Protein AF-A0AA39IW76-F1 (afdb_monomer_lite)

Secondary structure (DSSP, 8-state):
-HHHHHHHHHHHHHHHHHHHHHHHHHT--S-HHHHHHHHHHHHHHHHHHHHHHHHHHH--TT-HHHHHHHHHHHHHHHHHHHHHHHHHHH-TTS-S-TTHHHHHHHHHHHHHHHHHHHHHHHHHHHHHHHHHHHHHHHHHHHHHHHHHHHHHHHHHHHHHHHHHHHHHHHHHHHHHHHHHHHHHHHHHHHHHHHHHHHHHHHHHHT--HHHHHHHHHHTPPTTTTHHHHS-TT-

Sequence (234 aa):
MAEALGIASSIITLIDTSHTIVGYLKDVKDAPKERDKLSKELSTLEIYLGTVKQLTQMADEDDPWLATALRLSGPFAQLDVLLKGLKKKLNPASDSIGKMKQRLLWKFSKESVEDALKKIERIKSLVIVAVQHDHAALSRAMNEALAIVDTKVDSISDNTERIKHDVGRNVVKVDKVTHEISQLQSQMQKDQDDEMLMRVIAW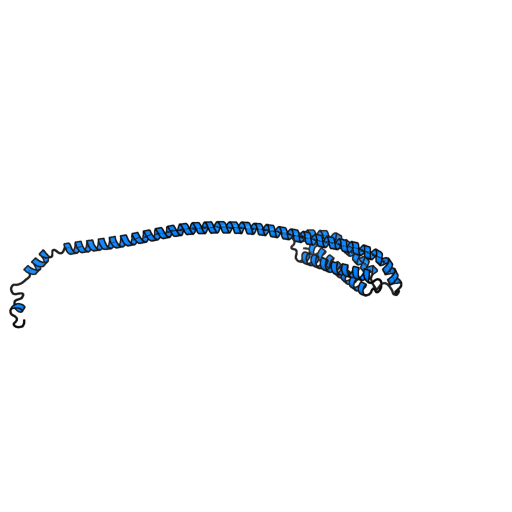LTGLNFKSVQAEKLSQRVGDTGRWFLESEQF

Radius of gyration: 54.75 Å; chains: 1; bounding box: 104×64×142 Å

Organism: NCBI:txid47425

pLDDT: mean 84.95, std 12.87, range [44.0, 97.88]

Structure (mmCIF, N/CA/C/O backbone):
data_AF-A0AA39IW76-F1
#
_entry.id   AF-A0AA39IW76-F1
#
loop_
_atom_site.group_PDB
_atom_site.id
_atom_site.type_symbol
_atom_site.label_atom_id
_atom_site.label_alt_id
_atom_site.label_comp_id
_atom_site.label_asym_id
_atom_site.label_entity_id
_atom_site.label_seq_id
_atom_site.pdbx_PDB_ins_code
_atom_site.Cartn_x
_atom_site.Cartn_y
_atom_site.Cartn_z
_atom_site.occupancy
_atom_site.B_iso_or_equiv
_atom_site.auth_seq_id
_atom_site.auth_comp_id
_atom_site.auth_asym_id
_atom_site.auth_atom_id
_atom_site.pdbx_PDB_model_num
ATOM 1 N N . MET A 1 1 ? 10.886 7.940 14.644 1.00 66.06 1 MET A N 1
ATOM 2 C CA . MET A 1 1 ? 10.642 6.676 15.401 1.00 66.06 1 MET A CA 1
ATOM 3 C C . MET A 1 1 ? 9.884 6.776 16.743 1.00 66.06 1 MET A C 1
ATOM 5 O O . MET A 1 1 ? 9.000 5.957 16.976 1.00 66.06 1 MET A O 1
ATOM 9 N N . ALA A 1 2 ? 10.216 7.686 17.675 1.00 77.62 2 ALA A N 1
ATOM 10 C CA . ALA A 1 2 ? 9.655 7.653 19.045 1.00 77.62 2 ALA A CA 1
ATOM 11 C C . ALA A 1 2 ? 8.119 7.816 19.119 1.00 77.62 2 ALA A C 1
ATOM 13 O O . ALA A 1 2 ? 7.459 7.161 19.927 1.00 77.62 2 ALA A O 1
ATOM 14 N N . GLU A 1 3 ? 7.541 8.646 18.249 1.00 76.88 3 GLU A N 1
ATOM 15 C CA . GLU A 1 3 ? 6.092 8.881 18.196 1.00 76.88 3 GLU A CA 1
ATOM 16 C C . GLU A 1 3 ? 5.317 7.649 17.705 1.00 76.88 3 GLU A C 1
ATOM 18 O O . GLU A 1 3 ? 4.311 7.274 18.308 1.00 76.88 3 GLU A O 1
ATOM 23 N N . ALA A 1 4 ? 5.831 6.954 16.683 1.00 82.62 4 ALA A N 1
ATOM 24 C CA . ALA A 1 4 ? 5.253 5.709 16.176 1.00 82.62 4 ALA A CA 1
ATOM 25 C C . ALA A 1 4 ? 5.206 4.621 17.264 1.00 82.62 4 ALA A C 1
ATOM 27 O O . ALA A 1 4 ? 4.189 3.946 17.437 1.00 82.62 4 ALA A O 1
ATOM 28 N N . LEU A 1 5 ? 6.271 4.506 18.066 1.00 85.19 5 LEU A N 1
ATOM 29 C CA . LEU A 1 5 ? 6.322 3.590 19.211 1.00 85.19 5 LEU A CA 1
ATOM 30 C C . LEU A 1 5 ? 5.309 3.965 20.301 1.00 85.19 5 LEU A C 1
ATOM 32 O O . LEU A 1 5 ? 4.648 3.083 20.854 1.00 85.19 5 LEU A O 1
ATOM 36 N N . GLY A 1 6 ? 5.151 5.260 20.590 1.00 88.94 6 GLY A N 1
ATOM 37 C CA . GLY A 1 6 ? 4.151 5.752 21.539 1.00 88.94 6 GLY A CA 1
ATOM 38 C C . GLY A 1 6 ? 2.722 5.405 21.112 1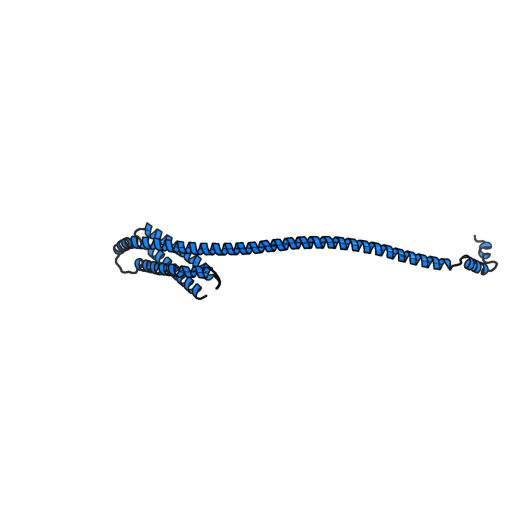.00 88.94 6 GLY A C 1
ATOM 39 O O . GLY A 1 6 ? 1.942 4.883 21.913 1.00 88.94 6 GLY A O 1
ATOM 40 N N . ILE A 1 7 ? 2.398 5.618 19.833 1.00 88.06 7 ILE A N 1
ATOM 41 C CA . ILE A 1 7 ? 1.091 5.276 19.256 1.00 88.06 7 ILE A CA 1
ATOM 42 C C . ILE A 1 7 ? 0.869 3.760 19.297 1.00 88.06 7 ILE A C 1
ATOM 44 O O . ILE A 1 7 ? -0.165 3.308 19.789 1.00 88.06 7 ILE A O 1
ATOM 48 N N . ALA A 1 8 ? 1.847 2.962 18.860 1.00 91.25 8 ALA A N 1
ATOM 49 C CA . ALA A 1 8 ? 1.749 1.504 18.879 1.00 91.25 8 ALA A CA 1
ATOM 50 C C . ALA A 1 8 ? 1.528 0.953 20.300 1.00 91.25 8 ALA A C 1
ATOM 52 O O . ALA A 1 8 ? 0.692 0.071 20.497 1.00 91.25 8 ALA A O 1
ATOM 53 N N . SER A 1 9 ? 2.222 1.503 21.301 1.00 91.94 9 SER A N 1
ATOM 54 C CA . SER A 1 9 ? 2.049 1.144 22.716 1.00 91.94 9 SER A CA 1
ATOM 55 C C . SER A 1 9 ? 0.647 1.483 23.241 1.00 91.94 9 SER A C 1
ATOM 57 O O . SER A 1 9 ? -0.006 0.658 23.890 1.00 91.94 9 SER A O 1
ATOM 59 N N . SER A 1 10 ? 0.139 2.671 22.897 1.00 93.25 10 SER A N 1
ATOM 60 C CA . SER A 1 10 ? -1.234 3.076 23.217 1.00 93.25 10 SER A CA 1
ATOM 61 C C . SER A 1 10 ? -2.255 2.104 22.615 1.00 93.25 10 SER A C 1
ATOM 63 O O . SER A 1 10 ? -3.138 1.610 23.317 1.00 93.25 10 SER A O 1
ATOM 65 N N . ILE A 1 11 ? -2.081 1.731 21.343 1.00 93.94 11 ILE A N 1
ATOM 66 C CA . ILE A 1 11 ? -2.961 0.781 20.653 1.00 93.94 11 ILE A CA 1
ATOM 67 C C . ILE A 1 11 ? -2.942 -0.600 21.321 1.00 93.94 11 ILE A C 1
ATOM 69 O O . ILE A 1 11 ? -4.003 -1.189 21.520 1.00 93.94 11 ILE A O 1
ATOM 73 N N . ILE A 1 12 ? -1.768 -1.107 21.714 1.00 94.81 12 ILE A N 1
ATOM 74 C CA . ILE A 1 12 ? -1.653 -2.381 22.445 1.00 94.81 12 ILE A CA 1
ATOM 75 C C . ILE A 1 12 ? -2.466 -2.325 23.742 1.00 94.81 12 ILE A C 1
ATOM 77 O O . ILE A 1 12 ? -3.277 -3.210 24.003 1.00 94.81 12 ILE A O 1
ATOM 81 N N . THR A 1 13 ? -2.328 -1.240 24.505 1.00 96.31 13 THR A N 1
ATOM 82 C CA . THR A 1 13 ? -3.067 -1.053 25.762 1.00 96.31 13 THR A CA 1
ATOM 83 C C . THR A 1 13 ? -4.586 -1.053 25.544 1.00 96.31 13 THR A C 1
ATOM 85 O O . THR A 1 13 ? -5.337 -1.625 26.342 1.00 96.31 13 THR A O 1
ATOM 88 N N . LEU A 1 14 ? -5.057 -0.435 24.456 1.00 96.06 14 LEU A N 1
ATOM 89 C CA . LEU A 1 14 ? -6.473 -0.413 24.080 1.00 96.06 14 LEU A CA 1
ATOM 90 C C . LEU A 1 14 ? -6.996 -1.801 23.691 1.00 96.06 14 LEU A C 1
ATOM 92 O O . LEU A 1 14 ? -8.104 -2.165 24.100 1.00 96.06 14 LEU A O 1
ATOM 96 N N . ILE A 1 15 ? -6.207 -2.573 22.938 1.00 96.06 15 ILE A N 1
ATOM 97 C CA . ILE A 1 15 ? -6.527 -3.957 22.564 1.00 96.06 15 ILE A CA 1
ATOM 98 C C . ILE A 1 15 ? -6.636 -4.819 23.826 1.00 96.06 15 ILE A C 1
ATOM 100 O O . ILE A 1 15 ? -7.679 -5.427 24.054 1.00 96.06 15 ILE A O 1
ATOM 104 N N . ASP A 1 16 ? -5.632 -4.792 24.703 1.00 95.62 16 ASP A N 1
ATOM 105 C CA . ASP A 1 16 ? -5.614 -5.599 25.931 1.00 95.62 16 ASP A CA 1
ATOM 106 C C . ASP A 1 16 ? -6.773 -5.247 26.873 1.00 95.62 16 ASP A C 1
ATOM 108 O O . ASP A 1 16 ? -7.411 -6.115 27.485 1.00 95.62 16 ASP A O 1
ATOM 112 N N . THR A 1 17 ? -7.081 -3.952 26.988 1.00 94.62 17 THR A N 1
ATOM 113 C CA . THR A 1 17 ? -8.197 -3.481 27.814 1.00 94.62 17 THR A CA 1
ATOM 114 C C . THR A 1 17 ? -9.537 -3.932 27.234 1.00 94.62 17 THR A C 1
ATOM 116 O O . THR A 1 17 ? -10.384 -4.403 27.997 1.00 94.62 17 THR A O 1
ATOM 119 N N . SER A 1 18 ? -9.721 -3.846 25.912 1.00 94.06 18 SER A N 1
ATOM 120 C CA . SER A 1 18 ? -10.924 -4.338 25.221 1.00 94.06 18 SER A CA 1
ATOM 121 C C . SER A 1 18 ? -11.097 -5.842 25.418 1.00 94.06 18 SER A C 1
ATOM 123 O O . SER A 1 18 ? -12.161 -6.278 25.866 1.00 94.06 18 SER A O 1
ATOM 125 N N . HIS A 1 19 ? -10.016 -6.604 25.242 1.00 94.62 19 HIS A N 1
ATOM 126 C CA . HIS A 1 19 ? -10.017 -8.054 25.387 1.00 94.62 19 HIS A CA 1
ATOM 127 C C . HIS A 1 19 ? -10.386 -8.479 26.814 1.00 94.62 19 HIS A C 1
ATOM 129 O O . HIS A 1 19 ? -11.200 -9.381 27.029 1.00 94.62 19 HIS A O 1
ATOM 135 N N . THR A 1 20 ? -9.856 -7.764 27.813 1.00 92.12 20 THR A N 1
ATOM 136 C CA . THR A 1 20 ? -10.209 -7.974 29.225 1.00 92.12 20 THR A CA 1
ATOM 137 C C . THR A 1 20 ? -11.701 -7.732 29.476 1.00 92.12 20 THR A C 1
ATOM 139 O O . THR A 1 20 ? -12.349 -8.521 30.163 1.00 92.12 20 THR A O 1
ATOM 142 N N . ILE A 1 21 ? -12.265 -6.649 28.925 1.00 89.12 21 ILE A N 1
ATOM 143 C CA . ILE A 1 21 ? -13.690 -6.321 29.080 1.00 89.12 21 ILE A CA 1
ATOM 144 C C . ILE A 1 21 ? -14.563 -7.396 28.433 1.00 89.12 21 ILE A C 1
ATOM 146 O O . ILE A 1 21 ? -15.538 -7.827 29.045 1.00 89.12 21 ILE A O 1
ATOM 150 N N . VAL A 1 22 ? -14.206 -7.864 27.233 1.00 89.38 22 VAL A N 1
ATOM 151 C CA . VAL A 1 22 ? -14.884 -8.986 26.566 1.00 89.38 22 VAL A CA 1
ATOM 152 C C . VAL A 1 22 ? -14.868 -10.234 27.454 1.00 89.38 22 VAL A C 1
ATOM 154 O O . VAL A 1 22 ? -15.890 -10.908 27.573 1.00 89.38 22 VAL A O 1
ATOM 157 N N . GLY A 1 23 ? -13.750 -10.508 28.133 1.00 87.25 23 GLY A N 1
ATOM 158 C CA . GLY A 1 23 ? -13.650 -11.552 29.155 1.00 87.25 23 GLY A CA 1
ATOM 159 C C . GLY A 1 23 ? -14.672 -11.379 30.281 1.00 87.25 23 GLY A C 1
ATOM 160 O O . GLY A 1 23 ? -15.472 -12.279 30.511 1.00 87.25 23 GLY A O 1
ATOM 161 N N . TYR A 1 24 ? -14.714 -10.205 30.919 1.00 83.88 24 TYR A N 1
ATOM 162 C CA . TYR A 1 24 ? -15.666 -9.916 32.004 1.00 83.88 24 TYR A CA 1
ATOM 163 C C . TYR A 1 24 ? -17.123 -10.019 31.563 1.00 83.88 24 TYR A C 1
ATOM 165 O O . TYR A 1 24 ? -17.974 -10.470 32.327 1.00 83.88 24 TYR A O 1
ATOM 173 N N . LEU A 1 25 ? -17.425 -9.617 30.326 1.00 81.19 25 LEU A N 1
ATOM 174 C CA . LEU A 1 25 ? -18.775 -9.710 29.790 1.00 81.19 25 LEU A CA 1
ATOM 175 C C . LEU A 1 25 ? -19.256 -11.164 29.743 1.00 81.19 25 LEU A C 1
ATOM 177 O O . LEU A 1 25 ? -20.417 -11.390 30.058 1.00 81.19 25 LEU A O 1
ATOM 181 N N . LYS A 1 26 ? -18.399 -12.156 29.461 1.00 81.38 26 LYS A N 1
ATOM 182 C CA . LYS A 1 26 ? -18.802 -13.580 29.433 1.00 81.38 26 LYS A CA 1
ATOM 183 C C . LYS A 1 26 ? -19.413 -14.063 30.754 1.00 81.38 26 LYS A C 1
ATOM 185 O O . LYS A 1 26 ? -20.321 -14.894 30.728 1.00 81.38 26 LYS A O 1
ATOM 190 N N . ASP A 1 27 ? -18.981 -13.496 31.879 1.00 75.12 27 ASP A N 1
ATOM 191 C CA . ASP A 1 27 ? -19.458 -13.856 33.219 1.00 75.12 27 ASP A CA 1
ATOM 192 C C . ASP A 1 27 ? -20.763 -13.138 33.618 1.00 75.12 27 ASP A C 1
ATOM 194 O O . ASP A 1 27 ? -21.405 -13.486 34.617 1.00 75.12 27 ASP A O 1
ATOM 198 N N . VAL A 1 28 ? -21.204 -12.147 32.832 1.00 72.69 28 VAL A N 1
ATOM 199 C CA . VAL A 1 28 ? -22.460 -11.420 33.054 1.00 72.69 28 VAL A CA 1
ATOM 200 C C . VAL A 1 28 ? -23.637 -12.233 32.508 1.00 72.69 28 VAL A C 1
ATOM 202 O O . VAL A 1 28 ? -23.738 -12.495 31.307 1.00 72.69 28 VAL A O 1
ATOM 205 N N . LYS A 1 29 ? -24.550 -12.626 33.407 1.00 69.19 29 LYS A N 1
ATOM 206 C CA . LYS A 1 29 ? -25.753 -13.425 33.090 1.00 69.19 29 LYS A CA 1
ATOM 207 C C . LYS A 1 29 ? -26.987 -12.584 32.747 1.00 69.19 29 LYS A C 1
ATOM 209 O O . LYS A 1 29 ? -27.908 -13.092 32.113 1.00 69.19 29 LYS A O 1
ATOM 214 N N . ASP A 1 30 ? -27.021 -11.324 33.174 1.00 67.19 30 ASP A N 1
ATOM 215 C CA . ASP A 1 30 ? -28.144 -10.420 32.926 1.00 67.19 30 ASP A CA 1
ATOM 216 C C . ASP A 1 30 ? -28.053 -9.785 31.527 1.00 67.19 30 ASP A C 1
ATOM 218 O O . ASP A 1 30 ? -26.965 -9.469 31.055 1.00 67.19 30 ASP A O 1
ATOM 222 N N . ALA A 1 31 ? -29.213 -9.584 30.883 1.00 68.00 31 ALA A N 1
ATOM 223 C CA . ALA A 1 31 ? -29.380 -8.842 29.622 1.00 68.00 31 ALA A CA 1
ATOM 224 C C . ALA A 1 31 ? -28.385 -9.223 28.499 1.00 68.00 31 ALA A C 1
ATOM 226 O O . ALA A 1 31 ? -27.514 -8.444 28.091 1.00 68.00 31 ALA A O 1
ATOM 227 N N . PRO A 1 32 ? -28.560 -10.434 27.950 1.00 76.00 32 PRO A N 1
ATOM 228 C CA . PRO A 1 32 ? -27.640 -11.008 26.976 1.00 76.00 32 PRO A CA 1
ATOM 229 C C . PRO A 1 32 ? -27.494 -10.156 25.709 1.00 76.00 32 PRO A C 1
ATOM 231 O O . PRO A 1 32 ? -26.403 -10.070 25.168 1.00 76.00 32 PRO A O 1
ATOM 234 N N . LYS A 1 33 ? -28.542 -9.450 25.263 1.00 80.12 33 LYS A N 1
ATOM 235 C CA . LYS A 1 33 ? -28.510 -8.682 24.006 1.00 80.12 33 LYS A CA 1
ATOM 236 C C . LYS A 1 33 ? -27.504 -7.530 24.031 1.00 80.12 33 LYS A C 1
ATOM 238 O O . LYS A 1 33 ? -26.696 -7.404 23.114 1.00 80.12 33 LYS A O 1
ATOM 243 N N . GLU A 1 34 ? -27.553 -6.673 25.048 1.00 80.00 34 GLU A N 1
ATOM 244 C CA . GLU A 1 34 ? -26.661 -5.515 25.148 1.00 80.00 34 GLU A CA 1
ATOM 245 C C . GLU A 1 34 ? -25.218 -5.947 25.440 1.00 80.00 34 GLU A C 1
ATOM 247 O O . GLU A 1 34 ? -24.281 -5.370 24.888 1.00 80.00 34 GLU A O 1
ATOM 252 N N . ARG A 1 35 ? -25.043 -7.014 26.232 1.00 80.62 35 ARG A N 1
ATOM 253 C CA . ARG A 1 35 ? -23.747 -7.663 26.462 1.00 80.62 35 ARG A CA 1
ATOM 254 C C . ARG A 1 35 ? -23.141 -8.183 25.163 1.00 80.62 35 ARG A C 1
ATOM 256 O O . ARG A 1 35 ? -21.992 -7.872 24.861 1.00 80.62 35 ARG A O 1
ATOM 263 N N . ASP A 1 36 ? -23.908 -8.954 24.399 1.00 84.75 36 ASP A N 1
ATOM 264 C CA . ASP A 1 36 ? -23.450 -9.555 23.148 1.00 84.75 36 ASP A CA 1
ATOM 265 C C . ASP A 1 36 ? -23.137 -8.468 22.114 1.00 84.75 36 ASP A C 1
ATOM 267 O O . ASP A 1 36 ? -22.121 -8.550 21.423 1.00 84.75 36 ASP A O 1
ATOM 271 N N . LYS A 1 37 ? -23.945 -7.396 22.064 1.00 88.88 37 LYS A N 1
ATOM 272 C CA . LYS A 1 37 ? -23.662 -6.226 21.224 1.00 88.88 37 LYS A CA 1
ATOM 273 C C . LYS A 1 37 ? -22.339 -5.568 21.622 1.00 88.88 37 LYS A C 1
ATOM 275 O O . LYS A 1 37 ? -21.483 -5.392 20.763 1.00 88.88 37 LYS A O 1
ATOM 280 N N . LEU A 1 38 ? -22.143 -5.236 22.900 1.00 88.62 38 LEU A N 1
ATOM 281 C CA . LEU A 1 38 ? -20.900 -4.611 23.364 1.00 88.62 38 LEU A CA 1
ATOM 282 C C . LEU A 1 38 ? -19.683 -5.506 23.119 1.00 88.62 38 LEU A C 1
ATOM 284 O O . LEU A 1 38 ? -18.664 -5.021 22.636 1.00 88.62 38 LEU A O 1
ATOM 288 N N . SER A 1 39 ? -19.803 -6.808 23.384 1.00 89.94 39 SER A N 1
ATOM 289 C CA . SER A 1 39 ? -18.742 -7.773 23.100 1.00 89.94 39 SER A CA 1
ATOM 290 C C . SER A 1 39 ? -18.380 -7.779 21.616 1.00 89.94 39 SER A C 1
ATOM 292 O O . SER A 1 39 ? -17.202 -7.719 21.280 1.00 89.94 39 SER A O 1
ATOM 294 N N . LYS A 1 40 ? -19.376 -7.811 20.723 1.00 92.12 40 LYS A N 1
ATOM 295 C CA . LYS A 1 40 ? -19.152 -7.777 19.274 1.00 92.12 40 LYS A CA 1
ATOM 296 C C . LYS A 1 40 ? -18.461 -6.486 18.837 1.00 92.12 40 LYS A C 1
ATOM 298 O O . LYS A 1 40 ? -17.525 -6.533 18.038 1.00 92.12 40 LYS A O 1
ATOM 303 N N . GLU A 1 41 ? -18.911 -5.343 19.347 1.00 93.06 41 GLU A N 1
ATOM 304 C CA . GLU A 1 41 ? -18.340 -4.038 19.009 1.00 93.06 41 GLU A CA 1
ATOM 305 C C . GLU A 1 41 ? -16.890 -3.896 19.494 1.00 93.06 41 GLU A C 1
ATOM 307 O O . GLU A 1 41 ? -16.057 -3.393 18.741 1.00 93.06 41 GLU A O 1
ATOM 312 N N . LEU A 1 42 ? -16.566 -4.404 20.690 1.00 92.94 42 LEU A N 1
ATOM 313 C CA . LEU A 1 42 ? -15.203 -4.429 21.234 1.00 92.94 42 LEU A CA 1
ATOM 314 C C . LEU A 1 42 ? -14.281 -5.378 20.460 1.00 92.94 42 LEU A C 1
ATOM 316 O O . LEU A 1 42 ? -13.190 -4.974 20.076 1.00 92.94 42 LEU A O 1
ATOM 320 N N . SER A 1 43 ? -14.731 -6.593 20.136 1.00 92.88 43 SER A N 1
ATOM 321 C CA . SER A 1 43 ? -13.937 -7.509 19.302 1.00 92.88 43 SER A CA 1
ATOM 322 C C . SER A 1 43 ? -13.699 -6.945 17.900 1.00 92.88 43 SER A C 1
ATOM 324 O O . SER A 1 43 ? -12.624 -7.095 17.331 1.00 92.88 43 SER A O 1
ATOM 326 N N . THR A 1 44 ? -14.685 -6.242 17.342 1.00 93.00 44 THR A N 1
ATOM 327 C CA . THR A 1 44 ? -14.523 -5.552 16.057 1.00 93.00 44 THR A CA 1
ATOM 328 C C . THR A 1 44 ? -13.522 -4.398 16.168 1.00 93.00 44 THR A C 1
ATOM 330 O O . THR A 1 44 ? -12.705 -4.196 15.275 1.00 93.00 44 THR A O 1
ATOM 333 N N . LEU A 1 45 ? -13.573 -3.633 17.261 1.00 93.94 45 LEU A N 1
ATOM 334 C CA . LEU A 1 45 ? -12.616 -2.568 17.544 1.00 93.94 45 LEU A CA 1
ATOM 335 C C . LEU A 1 45 ? -11.181 -3.111 17.647 1.00 93.94 45 LEU A C 1
ATOM 337 O O . LEU A 1 45 ? -10.286 -2.507 17.065 1.00 93.94 45 LEU A O 1
ATOM 341 N N . GLU A 1 46 ? -10.968 -4.251 18.312 1.00 93.50 46 GLU A N 1
ATOM 342 C CA . GLU A 1 46 ? -9.657 -4.919 18.396 1.00 93.50 46 GLU A CA 1
ATOM 343 C C . GLU A 1 46 ? -9.067 -5.216 17.010 1.00 93.50 46 GLU A C 1
ATOM 345 O O . GLU A 1 46 ? -7.880 -4.979 16.796 1.00 93.50 46 GLU A O 1
ATOM 350 N N . ILE A 1 47 ? -9.890 -5.655 16.049 1.00 92.62 47 ILE A N 1
ATOM 351 C CA . ILE A 1 47 ? -9.453 -5.908 14.665 1.00 92.62 47 ILE A CA 1
ATOM 352 C C . ILE A 1 47 ? -8.937 -4.618 14.019 1.00 92.62 47 ILE A C 1
ATOM 354 O O . ILE A 1 47 ? -7.817 -4.588 13.514 1.00 92.62 47 ILE A O 1
ATOM 358 N N . TYR A 1 48 ? -9.722 -3.537 14.070 1.00 92.88 48 TYR A N 1
ATOM 359 C CA . TYR A 1 48 ? -9.332 -2.261 13.462 1.00 92.88 48 TYR A CA 1
ATOM 360 C C . TYR A 1 48 ? -8.104 -1.644 14.134 1.00 92.88 48 TYR A C 1
ATOM 362 O O . TYR A 1 48 ? -7.220 -1.128 13.454 1.00 92.88 48 TYR A O 1
ATOM 370 N N . LEU A 1 49 ? -8.018 -1.726 15.462 1.00 94.12 49 LEU A N 1
ATOM 371 C CA . LEU A 1 49 ? -6.832 -1.315 16.208 1.00 94.12 49 LEU A CA 1
ATOM 372 C C . LEU A 1 49 ? -5.608 -2.151 15.809 1.00 94.12 49 LEU A C 1
ATOM 374 O O . LEU A 1 49 ? -4.524 -1.599 15.631 1.00 94.12 49 LEU A O 1
ATOM 378 N N . GLY A 1 50 ? -5.782 -3.457 15.594 1.00 93.31 50 GLY A N 1
ATOM 379 C CA . GLY A 1 50 ? -4.746 -4.342 15.066 1.00 93.31 50 GLY A CA 1
ATOM 380 C C . GLY A 1 50 ? -4.228 -3.892 13.698 1.00 93.31 50 GLY A C 1
ATOM 381 O O . GLY A 1 50 ? -3.015 -3.830 13.505 1.00 93.31 50 GLY A O 1
ATOM 382 N N . THR A 1 51 ? -5.122 -3.499 12.787 1.00 91.81 51 THR A N 1
ATOM 383 C CA . THR A 1 51 ? -4.744 -2.938 11.480 1.00 91.81 51 THR A CA 1
ATOM 384 C C . THR A 1 51 ? -3.935 -1.651 11.628 1.00 91.81 51 THR A C 1
ATOM 386 O O . THR A 1 51 ? -2.861 -1.542 11.044 1.00 91.81 51 THR A O 1
ATOM 389 N N . VAL A 1 52 ? -4.396 -0.698 12.449 1.00 93.25 52 VAL A N 1
ATOM 390 C CA . VAL A 1 52 ? -3.661 0.560 12.682 1.00 93.25 52 VAL A CA 1
ATOM 391 C C . VAL A 1 52 ? -2.277 0.275 13.261 1.00 93.25 52 VAL A C 1
ATOM 393 O O . VAL A 1 52 ? -1.297 0.840 12.790 1.00 93.25 52 VAL A O 1
ATOM 396 N N . LYS A 1 53 ? -2.171 -0.638 14.235 1.00 93.62 53 LYS A N 1
ATOM 397 C CA . LYS A 1 53 ? -0.884 -1.041 14.817 1.00 93.62 53 LYS A CA 1
ATOM 398 C C . LYS A 1 53 ? 0.073 -1.569 13.751 1.00 93.62 53 LYS A C 1
ATOM 400 O O . LYS A 1 53 ? 1.225 -1.153 13.738 1.00 93.62 53 LYS A O 1
ATOM 405 N N . GLN A 1 54 ? -0.385 -2.480 12.892 1.00 91.38 54 GLN A N 1
ATOM 406 C CA . GLN A 1 54 ? 0.446 -3.055 11.832 1.00 91.38 54 GLN A CA 1
ATOM 407 C C . GLN A 1 54 ? 0.950 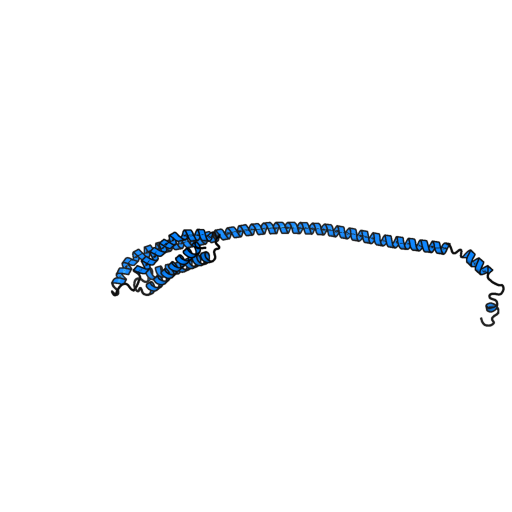-1.974 10.876 1.00 91.38 54 GLN A C 1
ATOM 409 O O . GLN A 1 54 ? 2.151 -1.900 10.644 1.00 91.38 54 GLN A O 1
ATOM 414 N N . LEU A 1 55 ? 0.060 -1.093 10.408 1.00 90.19 55 LEU A N 1
ATOM 415 C CA . LEU A 1 55 ? 0.434 0.027 9.543 1.00 90.19 55 LEU A CA 1
ATOM 416 C C . LEU A 1 55 ? 1.461 0.944 10.225 1.00 90.19 55 LEU A C 1
ATOM 418 O O . LEU A 1 55 ? 2.483 1.271 9.640 1.00 90.19 55 LEU A O 1
ATOM 422 N N . THR A 1 56 ? 1.251 1.303 11.497 1.00 91.50 56 THR A N 1
ATOM 423 C CA . THR A 1 56 ? 2.191 2.157 12.247 1.00 91.50 56 THR A CA 1
ATOM 424 C C . THR A 1 56 ? 3.547 1.489 12.488 1.00 91.50 56 THR A C 1
ATOM 426 O O . THR A 1 56 ? 4.545 2.187 12.612 1.00 91.50 56 THR A O 1
ATOM 429 N N . GLN A 1 57 ? 3.605 0.158 12.574 1.00 89.50 57 GLN A N 1
ATOM 430 C CA . GLN A 1 57 ? 4.860 -0.583 12.743 1.00 89.50 57 GLN A CA 1
ATOM 431 C C . GLN A 1 57 ? 5.637 -0.766 11.437 1.00 89.50 57 GLN A C 1
ATOM 433 O O . GLN A 1 57 ? 6.853 -0.927 11.490 1.00 89.50 57 GLN A O 1
ATOM 438 N N . MET A 1 58 ? 4.939 -0.799 10.301 1.00 87.44 58 MET A N 1
ATOM 439 C CA . MET A 1 58 ? 5.541 -0.939 8.972 1.00 87.44 58 MET A CA 1
ATOM 440 C C . MET A 1 58 ? 5.966 0.403 8.368 1.00 87.44 58 MET A C 1
ATOM 442 O O . MET A 1 58 ? 6.751 0.405 7.430 1.00 87.44 58 MET A O 1
ATOM 446 N N . ALA A 1 59 ? 5.439 1.511 8.888 1.00 88.81 59 ALA A N 1
ATOM 447 C CA . ALA A 1 59 ? 5.710 2.851 8.393 1.00 88.81 59 ALA A CA 1
ATOM 448 C C . ALA A 1 59 ? 7.152 3.305 8.665 1.00 88.81 59 ALA A C 1
ATOM 450 O O . ALA A 1 59 ? 7.645 3.224 9.796 1.00 88.81 59 ALA A O 1
ATOM 451 N N . ASP A 1 60 ? 7.786 3.843 7.625 1.00 87.38 60 ASP A N 1
ATOM 452 C CA . ASP A 1 60 ? 9.076 4.528 7.706 1.00 87.38 60 ASP A CA 1
ATOM 453 C C . ASP A 1 60 ? 8.930 5.922 8.346 1.00 87.38 60 ASP A C 1
ATOM 455 O O . ASP A 1 60 ? 7.825 6.440 8.503 1.00 87.38 60 ASP A O 1
ATOM 459 N N . GLU A 1 61 ? 10.045 6.562 8.723 1.00 84.00 61 GLU A N 1
ATOM 460 C CA . GLU A 1 61 ? 10.008 7.868 9.410 1.00 84.00 61 GLU A CA 1
ATOM 461 C C . GLU A 1 61 ? 9.323 8.976 8.599 1.00 84.00 61 GLU A C 1
ATOM 463 O O . GLU A 1 61 ? 8.682 9.846 9.188 1.00 84.00 61 GLU A O 1
ATOM 468 N N . ASP A 1 62 ? 9.419 8.907 7.271 1.00 85.69 62 ASP A N 1
ATOM 469 C CA . ASP A 1 62 ? 8.842 9.881 6.341 1.00 85.69 62 ASP A CA 1
ATOM 470 C C . ASP A 1 62 ? 7.456 9.464 5.815 1.00 85.69 62 ASP A C 1
ATOM 472 O O . ASP A 1 62 ? 6.890 10.134 4.947 1.00 85.69 62 ASP A O 1
ATOM 476 N N . ASP A 1 63 ? 6.892 8.360 6.315 1.00 87.25 63 ASP A N 1
ATOM 477 C CA . ASP A 1 63 ? 5.607 7.848 5.849 1.00 87.25 63 ASP A CA 1
ATOM 478 C C . ASP A 1 63 ? 4.455 8.805 6.241 1.00 87.25 63 ASP A C 1
ATOM 480 O O . ASP A 1 63 ? 4.230 9.065 7.435 1.00 87.25 63 ASP A O 1
ATOM 484 N N . PRO A 1 64 ? 3.665 9.312 5.270 1.00 87.38 64 PRO A N 1
ATOM 485 C CA . PRO A 1 64 ? 2.489 10.143 5.534 1.00 87.38 64 PRO A CA 1
ATOM 486 C C . PRO A 1 64 ? 1.468 9.510 6.492 1.00 87.38 64 PRO A C 1
ATOM 488 O O . PRO A 1 64 ? 0.724 10.232 7.175 1.00 87.38 64 PRO A O 1
ATOM 491 N N . TRP A 1 65 ? 1.438 8.177 6.587 1.00 91.31 65 TRP A N 1
ATOM 492 C CA . TRP A 1 65 ? 0.615 7.448 7.543 1.00 91.31 65 TRP A CA 1
ATOM 493 C C . TRP A 1 65 ? 0.893 7.878 8.985 1.00 91.31 65 TRP A C 1
ATOM 495 O O . TRP A 1 65 ? -0.049 8.011 9.770 1.00 91.31 65 TRP A O 1
ATOM 505 N N . LEU A 1 66 ? 2.147 8.167 9.355 1.00 90.38 66 LEU A N 1
ATOM 506 C CA . LEU A 1 66 ? 2.501 8.547 10.727 1.00 90.38 66 LEU A CA 1
ATOM 507 C C . LEU A 1 66 ? 1.802 9.837 11.167 1.00 90.38 66 LEU A C 1
ATOM 509 O O . LEU A 1 66 ? 1.296 9.913 12.290 1.00 90.38 66 LEU A O 1
ATOM 513 N N . ALA A 1 67 ? 1.673 10.818 10.270 1.00 89.50 67 ALA A N 1
ATOM 514 C CA . ALA A 1 67 ? 0.925 12.044 10.543 1.00 89.50 67 ALA A CA 1
ATOM 515 C C . ALA A 1 67 ? -0.574 11.761 10.753 1.00 89.50 67 ALA A C 1
ATOM 517 O O . ALA A 1 67 ? -1.219 12.344 11.631 1.00 89.50 67 ALA A O 1
ATOM 518 N N . THR A 1 68 ? -1.137 10.834 9.977 1.00 90.19 68 THR A N 1
ATOM 519 C CA . THR A 1 68 ? -2.530 10.390 10.123 1.00 90.19 68 THR A CA 1
ATOM 520 C C . THR A 1 68 ? -2.738 9.635 11.438 1.00 90.19 68 THR A C 1
ATOM 522 O O . THR A 1 68 ? -3.678 9.933 12.182 1.00 90.19 68 THR A O 1
ATOM 525 N N . ALA A 1 69 ? -1.832 8.720 11.781 1.00 91.12 69 ALA A N 1
ATOM 526 C CA . ALA A 1 69 ? -1.840 7.972 13.032 1.00 91.12 69 ALA A CA 1
ATOM 527 C C . ALA A 1 69 ? -1.713 8.902 14.250 1.00 91.12 69 ALA A C 1
ATOM 529 O O . ALA A 1 69 ? -2.430 8.731 15.238 1.00 91.12 69 ALA A O 1
ATOM 530 N N . LEU A 1 70 ? -0.890 9.953 14.164 1.00 90.62 70 LEU A N 1
ATOM 531 C CA . LEU A 1 70 ? -0.756 10.945 15.229 1.00 90.62 70 LEU A CA 1
ATOM 532 C C . LEU A 1 70 ? -2.082 11.668 15.504 1.00 90.62 70 LEU A C 1
ATOM 534 O O . LEU A 1 70 ? -2.447 11.856 16.667 1.00 90.62 70 LEU A O 1
ATOM 538 N N . ARG A 1 71 ? -2.866 11.987 14.463 1.00 90.44 71 ARG A N 1
ATOM 539 C CA . ARG A 1 71 ? -4.207 12.591 14.608 1.00 90.44 71 ARG A CA 1
ATOM 540 C C . ARG A 1 71 ? -5.204 11.667 15.314 1.00 90.44 71 ARG A C 1
ATOM 542 O O . ARG A 1 71 ? -6.154 12.162 15.923 1.00 90.44 71 ARG A O 1
ATOM 549 N N . LEU A 1 72 ? -4.984 10.350 15.283 1.00 91.56 72 LEU A N 1
ATOM 550 C CA . LEU A 1 72 ? -5.786 9.370 16.022 1.00 91.56 72 LEU A CA 1
ATOM 551 C C . LEU A 1 72 ? -5.430 9.297 17.514 1.00 91.56 72 LEU A C 1
ATOM 553 O O . LEU A 1 72 ? -6.231 8.777 18.289 1.00 91.56 72 LEU A O 1
ATOM 557 N N . SER A 1 73 ? -4.316 9.888 17.957 1.00 91.06 73 SER A N 1
ATOM 558 C CA . SER A 1 73 ? -3.903 9.880 19.371 1.00 91.06 73 SER A CA 1
ATOM 559 C C . SER A 1 73 ? -4.953 10.490 20.305 1.00 91.06 73 SER A C 1
ATOM 561 O O . SER A 1 73 ? -5.223 9.949 21.375 1.00 91.06 73 SER A O 1
ATOM 563 N N . GLY A 1 74 ? -5.601 11.586 19.893 1.00 91.31 74 GLY A N 1
ATOM 564 C CA . GLY A 1 74 ? -6.684 12.214 20.660 1.00 91.31 74 GLY A CA 1
ATOM 565 C C . GLY A 1 74 ? -7.914 11.304 20.814 1.00 91.31 74 GLY A C 1
ATOM 566 O O . GLY A 1 74 ? -8.361 11.064 21.939 1.00 91.31 74 GLY A O 1
ATOM 567 N N . PRO A 1 75 ? -8.469 10.765 19.711 1.00 92.88 75 PRO A N 1
ATOM 568 C CA . PRO A 1 75 ? -9.492 9.721 19.759 1.00 92.88 75 PRO A CA 1
ATOM 569 C C . PRO A 1 75 ? -9.097 8.494 20.595 1.00 92.88 75 PRO A C 1
ATOM 571 O O . PRO A 1 75 ? -9.911 8.007 21.376 1.00 92.88 75 PRO A O 1
ATOM 574 N N . PHE A 1 76 ? -7.854 8.019 20.496 1.00 94.06 76 PHE A N 1
ATOM 575 C CA . PHE A 1 76 ? -7.357 6.886 21.282 1.00 94.06 76 PHE A CA 1
ATOM 576 C C . PHE A 1 76 ? -7.282 7.187 22.777 1.00 94.06 76 PHE A C 1
ATOM 578 O O . PHE A 1 76 ? -7.693 6.351 23.577 1.00 94.06 76 PHE A O 1
ATOM 585 N N . ALA A 1 77 ? -6.876 8.394 23.172 1.00 92.75 77 ALA A N 1
ATOM 586 C CA . ALA A 1 77 ? -6.925 8.811 24.571 1.00 92.75 77 ALA A CA 1
ATOM 587 C C . ALA A 1 77 ? -8.368 8.831 25.116 1.00 92.75 77 ALA A C 1
ATOM 589 O O . ALA A 1 77 ? -8.623 8.390 26.237 1.00 92.75 77 ALA A O 1
ATOM 590 N N . GLN A 1 78 ? -9.341 9.283 24.315 1.00 92.62 78 GLN A N 1
ATOM 591 C CA . GLN A 1 78 ? -10.759 9.236 24.701 1.00 92.62 78 GLN A CA 1
ATOM 592 C C . GLN A 1 78 ? -11.275 7.799 24.834 1.00 92.62 78 GLN A C 1
ATOM 594 O O . GLN A 1 78 ? -12.046 7.500 25.751 1.00 92.62 78 GLN A O 1
ATOM 599 N N . LEU A 1 79 ? -10.844 6.912 23.933 1.00 93.94 79 LEU A N 1
ATOM 600 C CA . LEU A 1 79 ? -11.165 5.491 23.995 1.00 93.94 79 LEU A CA 1
ATOM 601 C C . LEU A 1 79 ? -10.577 4.843 25.252 1.00 93.94 79 LEU A C 1
ATOM 603 O O . LEU A 1 79 ? -11.286 4.107 25.928 1.00 93.94 79 LEU A O 1
ATOM 607 N N . ASP A 1 80 ? -9.330 5.155 25.606 1.00 94.19 80 ASP A N 1
ATOM 608 C CA . ASP A 1 80 ? -8.661 4.622 26.797 1.00 94.19 80 ASP A CA 1
ATOM 609 C C . ASP A 1 80 ? -9.429 4.970 28.079 1.00 94.19 80 ASP A C 1
ATOM 611 O O . ASP A 1 80 ? -9.748 4.089 28.881 1.00 94.19 80 ASP A O 1
ATOM 615 N N . VAL A 1 81 ? -9.822 6.239 28.234 1.00 93.56 81 VAL A N 1
ATOM 616 C CA . VAL A 1 81 ? -10.636 6.694 29.374 1.00 93.56 81 VAL A CA 1
ATOM 617 C C . VAL A 1 81 ? -11.971 5.945 29.433 1.00 93.56 81 VAL A C 1
ATOM 619 O O . VAL A 1 81 ? -12.388 5.490 30.504 1.00 93.56 81 VAL A O 1
ATOM 622 N N . LEU A 1 82 ? -12.636 5.783 28.287 1.00 92.12 82 LEU A N 1
ATOM 623 C CA . LEU A 1 82 ? -13.901 5.057 28.184 1.00 92.12 82 LEU A CA 1
ATOM 624 C C . LEU A 1 82 ? -13.739 3.584 28.570 1.00 92.12 82 LEU A C 1
ATOM 626 O O . LEU A 1 82 ? -14.501 3.086 29.403 1.00 92.12 82 LEU A O 1
ATOM 630 N N . LEU A 1 83 ? -12.749 2.893 28.001 1.00 92.19 83 LEU A N 1
ATOM 631 C CA . LEU A 1 83 ? -12.504 1.474 28.246 1.00 92.19 83 LEU A CA 1
ATOM 632 C C . LEU A 1 83 ? -12.085 1.228 29.697 1.00 92.19 83 LEU A C 1
ATOM 634 O O . LEU A 1 83 ? -12.608 0.315 30.330 1.00 92.19 83 LEU A O 1
ATOM 638 N N . LYS A 1 84 ? -11.231 2.070 30.288 1.00 92.00 84 LYS A N 1
ATOM 639 C CA . LYS A 1 84 ? -10.893 1.989 31.721 1.00 92.00 84 LYS A CA 1
ATOM 640 C C . LYS A 1 84 ? -12.121 2.189 32.608 1.00 92.00 84 LYS A C 1
ATOM 642 O O . LYS A 1 84 ? -12.299 1.458 33.586 1.00 92.00 84 LYS A O 1
ATOM 647 N N . GLY A 1 85 ? -12.997 3.129 32.247 1.00 88.00 85 GLY A N 1
ATOM 648 C CA . GLY A 1 85 ? -14.281 3.337 32.914 1.00 88.00 85 GLY A CA 1
ATOM 649 C C . GLY A 1 85 ? -15.176 2.096 32.858 1.00 88.00 85 GLY A C 1
ATOM 650 O O . GLY A 1 85 ? -15.689 1.664 33.892 1.00 88.00 85 GLY A O 1
ATOM 651 N N . LEU A 1 86 ? -15.317 1.483 31.678 1.00 86.12 86 LEU A N 1
ATOM 652 C CA . LEU A 1 86 ? -16.059 0.232 31.497 1.00 86.12 86 LEU A CA 1
ATOM 653 C C . LEU A 1 86 ? -15.432 -0.926 32.279 1.00 86.12 86 LEU A C 1
ATOM 655 O O . LEU A 1 86 ? -16.136 -1.607 33.020 1.00 86.12 86 LEU A O 1
ATOM 659 N N . LYS A 1 87 ? -14.112 -1.113 32.183 1.00 87.19 87 LYS A N 1
ATOM 660 C CA . LYS A 1 87 ? -13.366 -2.154 32.901 1.00 87.19 87 LYS A CA 1
ATOM 661 C C . LYS A 1 87 ? -13.576 -2.052 34.408 1.00 87.19 87 LYS A C 1
ATOM 663 O O . LYS A 1 87 ? -13.820 -3.068 35.047 1.00 87.19 87 LYS A O 1
ATOM 668 N N . LYS A 1 88 ? -13.543 -0.840 34.980 1.00 84.50 88 LYS A N 1
ATOM 669 C CA . LYS A 1 88 ? -13.815 -0.614 36.410 1.00 84.50 88 LYS A CA 1
ATOM 670 C C . LYS A 1 88 ? -15.254 -0.976 36.787 1.00 84.50 88 LYS A C 1
ATOM 672 O O . LYS A 1 88 ? -15.458 -1.599 37.823 1.00 84.50 88 LYS A O 1
ATOM 677 N N . LYS A 1 89 ? -16.236 -0.602 35.959 1.00 78.88 89 LYS A N 1
ATOM 678 C CA . LYS A 1 89 ? -17.661 -0.900 36.194 1.00 78.88 89 LYS A CA 1
ATOM 679 C C . LYS A 1 89 ? -17.994 -2.391 36.060 1.00 78.88 89 LYS A C 1
ATOM 681 O O . LYS A 1 89 ? -18.901 -2.860 36.737 1.00 78.88 89 LYS A O 1
ATOM 686 N N . LEU A 1 90 ? -17.278 -3.112 35.198 1.00 77.06 90 LEU A N 1
ATOM 687 C CA . LEU A 1 90 ? -17.501 -4.533 34.905 1.00 77.06 90 LEU A CA 1
ATOM 688 C C . LEU A 1 90 ? -16.602 -5.477 35.718 1.00 77.06 90 LEU A C 1
ATOM 690 O O . LEU A 1 90 ? -16.757 -6.688 35.611 1.00 77.06 90 LEU A O 1
ATOM 694 N N . ASN A 1 91 ? -15.669 -4.950 36.520 1.00 76.50 91 ASN A N 1
ATOM 695 C CA . ASN A 1 91 ? -14.717 -5.765 37.268 1.00 76.50 91 ASN A CA 1
ATOM 696 C C . ASN A 1 91 ? -15.432 -6.667 38.303 1.00 76.50 91 ASN A C 1
ATOM 698 O O . ASN A 1 91 ? -16.054 -6.139 39.238 1.00 76.50 91 ASN A O 1
ATOM 702 N N . PRO A 1 92 ? -15.295 -8.005 38.203 1.00 63.44 92 PRO A N 1
ATOM 703 C CA . PRO A 1 92 ? -15.929 -8.945 39.128 1.00 63.44 92 PRO A CA 1
ATOM 704 C C . PRO A 1 92 ? -15.375 -8.877 40.563 1.00 63.44 92 PRO A C 1
ATOM 706 O O . PRO A 1 92 ? -16.050 -9.315 41.489 1.00 63.44 92 PRO A O 1
ATOM 709 N N . ALA A 1 93 ? -14.191 -8.289 40.778 1.00 57.81 93 ALA A N 1
ATOM 710 C CA . ALA A 1 93 ? -13.535 -8.206 42.089 1.00 57.81 93 ALA A CA 1
ATOM 711 C C . ALA A 1 93 ? -14.127 -7.152 43.057 1.00 57.81 93 ALA A C 1
ATOM 713 O O . ALA A 1 93 ? -13.603 -6.960 44.150 1.00 57.81 93 ALA A O 1
ATOM 714 N N . SER A 1 94 ? -15.203 -6.447 42.684 1.00 55.38 94 SER A N 1
ATOM 715 C CA . SER A 1 94 ? -15.830 -5.412 43.523 1.00 55.38 94 SER A CA 1
ATOM 716 C C . SER A 1 94 ? -16.879 -5.979 44.500 1.00 55.38 94 SER A C 1
ATOM 718 O O . SER A 1 94 ? -18.081 -5.756 44.353 1.00 55.38 94 SER A O 1
ATOM 720 N N . ASP A 1 95 ? -16.399 -6.689 45.524 1.00 49.75 95 ASP A N 1
ATOM 721 C CA . ASP A 1 95 ? -17.116 -7.144 46.729 1.00 49.75 95 ASP A CA 1
ATOM 722 C C . ASP A 1 95 ? -18.453 -7.888 46.528 1.00 49.75 95 ASP A C 1
ATOM 724 O O . ASP A 1 95 ? -19.512 -7.290 46.318 1.00 49.75 95 ASP A O 1
ATOM 728 N N . SER A 1 96 ? -18.389 -9.216 46.694 1.00 50.97 96 SER A N 1
ATOM 729 C CA . SER A 1 96 ? -19.200 -10.057 47.605 1.00 50.97 96 SER A CA 1
ATOM 730 C C . SER A 1 96 ? -20.696 -9.733 47.847 1.00 50.97 96 SER A C 1
ATOM 732 O O . SER A 1 96 ? -21.220 -10.025 48.922 1.00 50.97 96 SER A O 1
ATOM 734 N N . ILE A 1 97 ? -21.446 -9.167 46.898 1.00 48.06 97 ILE A N 1
ATOM 735 C CA . ILE A 1 97 ? -22.905 -8.993 47.045 1.00 48.06 97 ILE A CA 1
ATOM 736 C C . ILE A 1 97 ? -23.598 -9.492 45.777 1.00 48.06 97 ILE A C 1
ATOM 738 O O . ILE A 1 97 ? -23.798 -8.775 44.793 1.00 48.06 97 ILE A O 1
ATOM 742 N N . GLY A 1 98 ? -23.915 -10.787 45.810 1.00 58.09 98 GLY A N 1
ATOM 743 C CA . GLY A 1 98 ? -24.446 -11.564 44.700 1.00 58.09 98 GLY A CA 1
ATOM 744 C C . GLY A 1 98 ? -25.772 -11.042 44.143 1.00 58.09 98 GLY A C 1
ATOM 745 O O . GLY A 1 98 ? -26.672 -10.643 44.879 1.00 58.09 98 GLY A O 1
ATOM 746 N N . LYS A 1 99 ? -25.889 -11.112 42.811 1.00 53.91 99 LYS A N 1
ATOM 747 C CA . LYS A 1 99 ? -27.105 -11.011 41.974 1.00 53.91 99 LYS A CA 1
ATOM 748 C C . LYS A 1 99 ? -27.875 -9.676 42.000 1.00 53.91 99 LYS A C 1
ATOM 750 O O . LYS A 1 99 ? -28.182 -9.147 40.938 1.00 53.91 99 LYS A O 1
ATOM 755 N N . MET A 1 100 ? -28.146 -9.078 43.161 1.00 44.00 100 MET A N 1
ATOM 756 C CA . MET A 1 100 ? -28.876 -7.803 43.279 1.00 44.00 100 MET A CA 1
ATOM 757 C C . MET A 1 100 ? -28.043 -6.618 42.767 1.00 44.00 100 MET A C 1
ATOM 759 O O . MET A 1 100 ? -28.546 -5.753 42.049 1.00 44.00 100 MET A O 1
ATOM 763 N N . LYS A 1 101 ? -26.738 -6.621 43.075 1.00 56.94 101 LYS A N 1
ATOM 764 C CA . LYS A 1 101 ? -25.779 -5.624 42.587 1.00 56.94 101 LYS A CA 1
ATOM 765 C C . LYS A 1 101 ? -25.546 -5.782 41.084 1.00 56.94 101 LYS A C 1
ATOM 767 O O . LYS A 1 101 ? -25.499 -4.772 40.408 1.00 56.94 101 LYS A O 1
ATOM 772 N N . GLN A 1 102 ? -25.503 -7.009 40.546 1.00 58.94 102 GLN A N 1
ATOM 773 C CA . GLN A 1 102 ? -25.411 -7.269 39.095 1.00 58.94 102 GLN A CA 1
ATOM 774 C C . GLN A 1 102 ? -26.612 -6.707 38.328 1.00 58.94 102 GLN A C 1
ATOM 776 O O . GLN A 1 102 ? -26.425 -6.022 37.328 1.00 58.94 102 GLN A O 1
ATOM 781 N N . ARG A 1 103 ? -27.831 -6.882 38.846 1.00 55.28 103 ARG A N 1
ATOM 782 C CA . ARG A 1 103 ? -29.050 -6.350 38.222 1.00 55.28 103 ARG A CA 1
ATOM 783 C C . ARG A 1 103 ? -29.118 -4.816 38.241 1.00 55.28 103 ARG A C 1
ATOM 785 O O . ARG A 1 103 ? -29.548 -4.205 37.263 1.00 55.28 103 ARG A O 1
ATOM 792 N N . LEU A 1 104 ? -28.692 -4.189 39.344 1.00 54.62 104 LEU A N 1
ATOM 793 C CA . LEU A 1 104 ? -28.628 -2.725 39.495 1.00 54.62 104 LEU A CA 1
ATOM 794 C C . LEU A 1 104 ? -27.467 -2.111 38.705 1.00 54.62 104 LEU A C 1
ATOM 796 O O . LEU A 1 104 ? -27.674 -1.129 37.994 1.00 54.62 104 LEU A O 1
ATOM 800 N N . LEU A 1 105 ? -26.284 -2.733 38.762 1.00 56.06 105 LEU A N 1
ATOM 801 C CA . LEU A 1 105 ? -25.141 -2.423 37.905 1.00 56.06 105 LEU A CA 1
ATOM 802 C C . LEU A 1 105 ? -25.561 -2.515 36.452 1.00 56.06 105 LEU A C 1
ATOM 804 O O . LEU A 1 105 ? -25.211 -1.622 35.706 1.00 56.06 105 LEU A O 1
ATOM 808 N N . TRP A 1 106 ? -26.361 -3.507 36.056 1.00 64.06 106 TRP A N 1
ATOM 809 C CA . TRP A 1 106 ? -26.803 -3.627 34.676 1.00 64.06 106 TRP A CA 1
ATOM 810 C C . TRP A 1 106 ? -27.822 -2.561 34.256 1.00 64.06 106 TRP A C 1
ATOM 812 O O . TRP A 1 106 ? -27.714 -2.006 33.166 1.00 64.06 106 TRP A O 1
ATOM 822 N N . LYS A 1 107 ? -28.782 -2.205 35.120 1.00 59.69 107 LYS A N 1
ATOM 823 C CA . LYS A 1 107 ? -29.708 -1.088 34.857 1.00 59.69 107 LYS A CA 1
ATOM 824 C C . LYS A 1 107 ? -28.969 0.245 34.680 1.00 59.69 107 LYS A C 1
ATOM 826 O O . LYS A 1 107 ? -29.308 0.998 33.776 1.00 59.69 107 LYS A O 1
ATOM 831 N N . PHE A 1 108 ? -27.951 0.500 35.503 1.00 52.03 108 PHE A N 1
ATOM 832 C CA . PHE A 1 108 ? -27.089 1.688 35.422 1.00 52.03 108 PHE A CA 1
ATOM 833 C C . PHE A 1 108 ? -26.048 1.582 34.287 1.00 52.03 108 PHE A C 1
ATOM 835 O O . PHE A 1 108 ? -25.611 2.577 33.712 1.00 52.03 108 PHE A O 1
ATOM 842 N N . SER A 1 109 ? -25.665 0.351 33.943 1.00 60.53 109 SER A N 1
ATOM 843 C CA . SER A 1 109 ? -24.802 0.001 32.818 1.00 60.53 109 SER A CA 1
ATOM 844 C C . SER A 1 109 ? -25.531 0.229 31.509 1.00 60.53 109 SER A C 1
ATOM 846 O O . SER A 1 109 ? -24.890 0.665 30.582 1.00 60.53 109 SER A O 1
ATOM 848 N N . LYS A 1 110 ? -26.850 0.028 31.405 1.00 69.25 110 LYS A N 1
ATOM 849 C CA . LYS A 1 110 ? -27.554 0.131 30.118 1.00 69.25 110 LYS A CA 1
ATOM 850 C C . LYS A 1 110 ? -27.389 1.499 29.444 1.00 69.25 110 LYS A C 1
ATOM 852 O O . LYS A 1 110 ? -26.965 1.540 28.296 1.00 69.25 110 LYS A O 1
ATOM 857 N N . GLU A 1 111 ? -27.641 2.593 30.161 1.00 69.31 111 GLU A N 1
ATOM 858 C CA . GLU A 1 111 ? -27.413 3.955 29.647 1.00 69.31 111 GLU A CA 1
ATOM 859 C C . GLU A 1 111 ? -25.919 4.198 29.377 1.00 69.31 111 GLU A C 1
ATOM 861 O O . GLU A 1 111 ? -25.522 4.608 28.289 1.00 69.31 111 GLU A O 1
ATOM 866 N N . SER A 1 112 ? -25.059 3.809 30.325 1.00 71.31 112 SER A N 1
ATOM 867 C CA . SER A 1 112 ? -23.605 3.936 30.180 1.00 71.31 112 SER A CA 1
ATOM 868 C C . SER A 1 112 ? -23.009 3.087 29.045 1.00 71.31 112 SER A C 1
ATOM 870 O O . SER A 1 112 ? -21.953 3.444 28.529 1.00 71.31 112 SER A O 1
ATOM 872 N N . VAL A 1 113 ? -23.614 1.950 28.706 1.00 77.75 113 VAL A N 1
ATOM 873 C CA . VAL A 1 113 ? -23.212 1.003 27.658 1.00 77.75 113 VAL A CA 1
ATOM 874 C C . VAL A 1 113 ? -23.693 1.523 26.327 1.00 77.75 113 VAL A C 1
ATOM 876 O O . VAL A 1 113 ? -22.945 1.442 25.365 1.00 77.75 113 VAL A O 1
ATOM 879 N N . GLU A 1 114 ? -24.888 2.100 26.259 1.00 83.50 114 GLU A N 1
ATOM 880 C CA . GLU A 1 114 ? -25.361 2.739 25.040 1.00 83.50 114 GLU A CA 1
ATOM 881 C C . GLU A 1 114 ? -24.499 3.954 24.672 1.00 83.50 114 GLU A C 1
ATOM 883 O O . GLU A 1 114 ? -24.067 4.082 23.526 1.00 83.50 114 GLU A O 1
ATOM 888 N N . ASP A 1 115 ? -24.152 4.791 25.649 1.00 84.94 115 ASP A N 1
ATOM 889 C CA . ASP A 1 115 ? -23.215 5.898 25.448 1.00 84.94 115 ASP A CA 1
ATOM 890 C C . ASP A 1 115 ? -21.810 5.413 25.086 1.00 84.94 115 ASP A C 1
ATOM 892 O O . ASP A 1 115 ? -21.139 6.002 24.231 1.00 84.94 115 ASP A O 1
ATOM 896 N N . ALA A 1 116 ? -21.354 4.327 25.714 1.00 85.19 116 ALA A N 1
ATOM 897 C CA . ALA A 1 116 ? -20.075 3.725 25.376 1.00 85.19 116 ALA A CA 1
ATOM 898 C C . ALA A 1 116 ? -20.070 3.160 23.952 1.00 85.19 116 ALA A C 1
ATOM 900 O O . ALA A 1 116 ? -19.119 3.398 23.214 1.00 85.19 116 ALA A O 1
ATOM 901 N N . LEU A 1 117 ? -21.142 2.477 23.548 1.00 88.31 117 LEU A N 1
ATOM 902 C CA . LEU A 1 117 ? -21.340 1.959 22.198 1.00 88.31 117 LEU A CA 1
ATOM 903 C C . LEU A 1 117 ? -21.297 3.092 21.172 1.00 88.31 117 LEU A C 1
ATOM 905 O O . LEU A 1 117 ? -20.505 3.015 20.241 1.00 88.31 117 LEU A O 1
ATOM 909 N N . LYS A 1 118 ? -22.043 4.186 21.385 1.00 91.12 118 LYS A N 1
ATOM 910 C CA . LYS A 1 118 ? -22.026 5.363 20.493 1.00 91.12 118 LYS A CA 1
ATOM 911 C C . LYS A 1 118 ? -20.616 5.934 20.323 1.00 91.12 118 LYS A C 1
ATOM 913 O O . LYS A 1 118 ? -20.206 6.292 19.219 1.00 91.12 118 LYS A O 1
ATOM 918 N N . LYS A 1 119 ? -19.847 6.018 21.413 1.00 90.31 119 LYS A N 1
ATOM 919 C CA . LYS A 1 119 ? -18.462 6.512 21.382 1.00 90.31 119 LYS A CA 1
ATOM 920 C C . LYS A 1 119 ? -17.506 5.531 20.693 1.00 90.31 119 LYS A C 1
ATOM 922 O O . LYS A 1 119 ? -16.686 5.975 19.894 1.00 90.31 119 LYS A O 1
ATOM 927 N N . ILE A 1 120 ? -17.628 4.228 20.952 1.00 90.50 120 ILE A N 1
ATOM 928 C CA . ILE A 1 120 ? -16.843 3.178 20.281 1.00 90.50 120 ILE A CA 1
ATOM 929 C C . ILE A 1 120 ? -17.127 3.182 18.776 1.00 90.50 120 ILE A C 1
ATOM 931 O O . ILE A 1 120 ? -16.190 3.207 17.982 1.00 90.50 120 ILE A O 1
ATOM 935 N N . GLU A 1 121 ? -18.400 3.224 18.379 1.00 93.00 121 GLU A N 1
ATOM 936 C CA . GLU A 1 121 ? -18.825 3.300 16.977 1.00 93.00 121 GLU A CA 1
ATOM 937 C C . GLU A 1 121 ? -18.248 4.553 16.298 1.00 93.00 121 GLU A C 1
ATOM 939 O O . GLU A 1 121 ? -17.667 4.455 15.219 1.00 93.00 121 GLU A O 1
ATOM 944 N N . ARG A 1 122 ? -18.298 5.720 16.957 1.00 93.19 122 ARG A N 1
ATOM 945 C CA . ARG A 1 122 ? -17.685 6.955 16.438 1.00 93.19 122 ARG A CA 1
ATOM 946 C C . ARG A 1 122 ? -16.177 6.817 16.223 1.00 93.19 122 ARG A C 1
ATOM 948 O O . ARG A 1 122 ? -15.676 7.234 15.181 1.00 93.19 122 ARG A O 1
ATOM 955 N N . ILE A 1 123 ? -15.448 6.270 17.194 1.00 90.19 123 ILE A N 1
ATOM 956 C CA . ILE A 1 123 ? -13.986 6.127 17.109 1.00 90.19 123 ILE A CA 1
ATOM 957 C C . ILE A 1 123 ? -13.606 5.113 16.033 1.00 90.19 123 ILE A C 1
ATOM 959 O O . ILE A 1 123 ? -12.696 5.369 15.250 1.00 90.19 123 ILE A O 1
ATOM 963 N N . LYS A 1 124 ? -14.350 4.014 15.922 1.00 92.38 124 LYS A N 1
ATOM 964 C CA . LYS A 1 124 ? -14.180 3.045 14.841 1.00 92.38 124 LYS A CA 1
ATOM 965 C C . LYS A 1 124 ? -14.359 3.692 13.468 1.00 92.38 124 LYS A C 1
ATOM 967 O O . LYS A 1 124 ? -13.515 3.500 12.602 1.00 92.38 124 LYS A O 1
ATOM 972 N N . SER A 1 125 ? -15.405 4.498 13.284 1.00 93.81 125 SER A N 1
ATOM 973 C CA . SER A 1 125 ? -15.621 5.229 12.030 1.00 93.81 125 SER A CA 1
ATOM 974 C C . SER A 1 125 ? -14.456 6.165 11.705 1.00 93.81 125 SER A C 1
ATOM 976 O O . SER A 1 125 ? -14.024 6.213 10.560 1.00 93.81 125 SER A O 1
ATOM 978 N N . LEU A 1 126 ? -13.896 6.859 12.703 1.00 91.75 126 LEU A N 1
ATOM 979 C CA . LEU A 1 126 ? -12.703 7.691 12.506 1.00 91.75 126 LEU A CA 1
ATOM 980 C C . LEU A 1 126 ? -11.484 6.865 12.079 1.00 91.75 126 LEU A C 1
ATOM 982 O O . LEU A 1 126 ? -10.774 7.275 11.166 1.00 91.75 126 LEU A O 1
ATOM 986 N N . VAL A 1 127 ? -11.262 5.703 12.701 1.00 91.44 127 VAL A N 1
ATOM 987 C CA . VAL A 1 127 ? -10.177 4.784 12.327 1.00 91.44 127 VAL A CA 1
ATOM 988 C C . VAL A 1 127 ? -10.348 4.290 10.891 1.00 91.44 127 VAL A C 1
ATOM 990 O O . VAL A 1 127 ? -9.402 4.351 10.113 1.00 91.44 127 VAL A O 1
ATOM 993 N N . ILE A 1 128 ? -11.553 3.855 10.515 1.00 91.75 128 ILE A N 1
ATOM 994 C CA . ILE A 1 128 ? -11.847 3.381 9.156 1.00 91.75 128 ILE A CA 1
ATOM 995 C C . ILE A 1 128 ? -11.591 4.490 8.133 1.00 91.75 128 ILE A C 1
ATOM 997 O O . ILE A 1 128 ? -10.913 4.248 7.140 1.00 91.75 128 ILE A O 1
ATOM 1001 N N . VAL A 1 129 ? -12.083 5.707 8.384 1.00 93.50 129 VAL A N 1
ATOM 1002 C CA . VAL A 1 129 ? -11.877 6.852 7.482 1.00 93.50 129 VAL A CA 1
ATOM 1003 C C . VAL A 1 129 ? -10.395 7.202 7.359 1.00 93.50 129 VAL A C 1
ATOM 1005 O O . VAL A 1 129 ? -9.932 7.468 6.255 1.00 93.50 129 VAL A O 1
ATOM 1008 N N . ALA A 1 130 ? -9.641 7.179 8.460 1.00 90.19 130 ALA A N 1
ATOM 1009 C CA . ALA A 1 130 ? -8.206 7.449 8.444 1.00 90.19 130 ALA A CA 1
ATOM 1010 C C . ALA A 1 130 ? -7.439 6.425 7.591 1.00 90.19 130 ALA A C 1
ATOM 1012 O O . ALA A 1 130 ? -6.668 6.816 6.719 1.00 90.19 130 ALA A O 1
ATOM 1013 N N . VAL A 1 131 ? -7.708 5.130 7.787 1.00 90.69 131 VAL A N 1
ATOM 1014 C CA . VAL A 1 131 ? -7.096 4.046 6.998 1.00 90.69 131 VAL A CA 1
ATOM 1015 C C . VAL A 1 131 ? -7.501 4.135 5.522 1.00 90.69 131 VAL A C 1
ATOM 1017 O O . VAL A 1 131 ? -6.670 3.961 4.638 1.00 90.69 131 VAL A O 1
ATOM 1020 N N . GLN A 1 132 ? -8.767 4.438 5.225 1.00 90.88 132 GLN A N 1
ATOM 1021 C CA . GLN A 1 132 ? -9.238 4.597 3.844 1.00 90.88 132 GLN A CA 1
ATOM 1022 C C . GLN A 1 132 ? -8.620 5.810 3.147 1.00 90.88 132 GLN A C 1
ATOM 1024 O O . GLN A 1 132 ? -8.282 5.727 1.968 1.00 90.88 132 GLN A O 1
ATOM 1029 N N . HIS A 1 133 ? -8.484 6.932 3.854 1.00 88.38 133 HIS A N 1
ATOM 1030 C CA . HIS A 1 133 ? -7.834 8.128 3.330 1.00 88.38 133 HIS A CA 1
ATOM 1031 C C . HIS A 1 133 ? -6.378 7.842 2.957 1.00 88.38 133 HIS A C 1
ATOM 1033 O O . HIS A 1 133 ? -5.945 8.205 1.866 1.00 88.38 133 HIS A O 1
ATOM 1039 N N . ASP A 1 134 ? -5.651 7.163 3.842 1.00 87.69 134 ASP A N 1
ATOM 1040 C CA . ASP A 1 134 ? -4.276 6.739 3.600 1.00 87.69 134 ASP A CA 1
ATOM 1041 C C . ASP A 1 134 ? -4.170 5.811 2.382 1.00 87.69 134 ASP A C 1
ATOM 1043 O O . ASP A 1 134 ? -3.434 6.092 1.437 1.00 87.69 134 ASP A O 1
ATOM 1047 N N . HIS A 1 135 ? -5.026 4.788 2.317 1.00 87.38 135 HIS A N 1
ATOM 1048 C CA . HIS A 1 135 ? -5.075 3.879 1.176 1.00 87.38 135 HIS A CA 1
ATOM 1049 C C . HIS A 1 135 ? -5.377 4.602 -0.148 1.00 87.38 135 HIS A C 1
ATOM 1051 O O . HIS A 1 135 ? -4.781 4.297 -1.182 1.00 87.38 135 HIS A O 1
ATOM 1057 N N . ALA A 1 136 ? -6.277 5.590 -0.132 1.00 89.00 136 ALA A N 1
ATOM 1058 C CA . ALA A 1 136 ? -6.583 6.403 -1.305 1.00 89.00 136 ALA A CA 1
ATOM 1059 C C . ALA A 1 136 ? -5.398 7.288 -1.723 1.00 89.00 136 ALA A C 1
ATOM 1061 O O . ALA A 1 136 ? -5.157 7.451 -2.920 1.00 89.00 136 ALA A O 1
ATOM 1062 N N . ALA A 1 137 ? -4.654 7.847 -0.765 1.00 88.19 137 ALA A N 1
ATOM 1063 C CA . ALA A 1 137 ? -3.444 8.616 -1.038 1.00 88.19 137 ALA A CA 1
ATOM 1064 C C . ALA A 1 137 ? -2.352 7.732 -1.661 1.00 88.19 137 ALA A C 1
ATOM 1066 O O . ALA A 1 137 ? -1.817 8.082 -2.713 1.00 88.19 137 ALA A O 1
ATOM 1067 N N . LEU A 1 138 ? -2.106 6.550 -1.088 1.00 88.69 138 LEU A N 1
ATOM 1068 C CA . LEU A 1 138 ? -1.161 5.571 -1.627 1.00 88.69 138 LEU A CA 1
ATOM 1069 C C . LEU A 1 138 ? -1.548 5.124 -3.044 1.00 88.69 138 LEU A C 1
ATOM 1071 O O . LEU A 1 138 ? -0.709 5.081 -3.941 1.00 88.69 138 LEU A O 1
ATOM 1075 N N . SER A 1 139 ? -2.830 4.831 -3.276 1.00 91.38 139 SER A N 1
ATOM 1076 C CA . SER A 1 139 ? -3.325 4.430 -4.598 1.00 91.38 139 SER A CA 1
ATOM 1077 C C . SER A 1 139 ? -3.138 5.535 -5.647 1.00 91.38 139 SER A C 1
ATOM 1079 O O . SER A 1 139 ? -2.766 5.237 -6.782 1.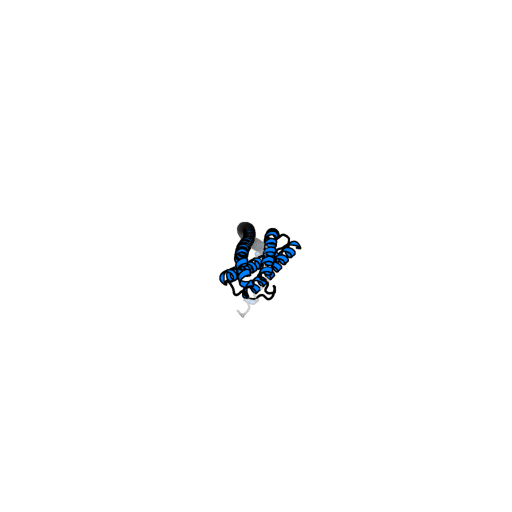00 91.38 139 SER A O 1
ATOM 1081 N N . ARG A 1 140 ? -3.323 6.811 -5.280 1.00 92.00 140 ARG A N 1
ATOM 1082 C CA . ARG A 1 140 ? -3.030 7.945 -6.174 1.00 92.00 140 ARG A CA 1
ATOM 1083 C C . ARG A 1 140 ? -1.546 8.040 -6.506 1.00 92.00 140 ARG A C 1
ATOM 1085 O O . ARG A 1 140 ? -1.217 8.099 -7.685 1.00 92.00 140 ARG A O 1
ATOM 1092 N N . ALA A 1 141 ? -0.673 7.970 -5.501 1.00 90.25 141 ALA A N 1
ATOM 1093 C CA . ALA A 1 141 ? 0.774 7.999 -5.709 1.00 90.25 141 ALA A CA 1
ATOM 1094 C C . ALA A 1 141 ? 1.246 6.848 -6.619 1.00 90.25 141 ALA A C 1
ATOM 1096 O O . ALA A 1 141 ? 2.059 7.052 -7.518 1.00 90.25 141 ALA A O 1
ATOM 1097 N N . MET A 1 142 ? 0.682 5.647 -6.446 1.00 91.81 142 MET A N 1
ATOM 1098 C CA . MET A 1 142 ? 0.959 4.504 -7.319 1.00 91.81 142 MET A CA 1
ATOM 1099 C C . MET A 1 142 ? 0.508 4.760 -8.763 1.00 91.81 142 MET A C 1
ATOM 1101 O O . MET A 1 142 ? 1.258 4.475 -9.693 1.00 91.81 142 MET A O 1
ATOM 1105 N N . ASN A 1 143 ? -0.688 5.318 -8.967 1.00 95.06 143 ASN A N 1
ATOM 1106 C CA . ASN A 1 143 ? -1.188 5.638 -10.306 1.00 95.06 143 ASN A CA 1
ATOM 1107 C C . ASN A 1 143 ? -0.343 6.720 -10.999 1.00 95.06 143 ASN A C 1
ATOM 1109 O O . ASN A 1 143 ? -0.080 6.613 -12.194 1.00 95.06 143 ASN A O 1
ATOM 1113 N N . GLU A 1 144 ? 0.122 7.730 -10.262 1.00 95.38 144 GLU A N 1
ATOM 1114 C CA . GLU A 1 144 ? 1.043 8.751 -10.779 1.00 95.38 144 GLU A CA 1
ATOM 1115 C C . GLU A 1 144 ? 2.390 8.138 -11.184 1.00 95.38 144 GLU A C 1
ATOM 1117 O O . GLU A 1 144 ? 2.891 8.398 -12.280 1.00 95.38 144 GLU A O 1
ATOM 1122 N N . ALA A 1 145 ? 2.954 7.266 -10.344 1.00 95.19 145 ALA A N 1
ATOM 1123 C CA . ALA A 1 145 ? 4.182 6.546 -10.663 1.00 95.19 145 ALA A CA 1
ATOM 1124 C C . ALA A 1 145 ? 4.019 5.647 -11.901 1.00 95.19 145 ALA A C 1
ATOM 1126 O O . ALA A 1 145 ? 4.901 5.621 -12.760 1.00 95.19 145 ALA A O 1
ATOM 1127 N N . LEU A 1 146 ? 2.883 4.952 -12.028 1.00 96.50 146 LEU A N 1
ATOM 1128 C CA . LEU A 1 146 ? 2.565 4.136 -13.202 1.00 96.50 146 LEU A CA 1
ATOM 1129 C C . LEU A 1 146 ? 2.453 4.982 -14.473 1.00 96.50 146 LEU A C 1
ATOM 1131 O O . LEU A 1 146 ? 3.008 4.585 -15.492 1.00 96.50 146 LEU A O 1
ATOM 1135 N N . ALA A 1 147 ? 1.835 6.163 -14.415 1.00 96.75 147 ALA A N 1
ATOM 1136 C CA . ALA A 1 147 ? 1.773 7.074 -15.560 1.00 96.75 147 ALA A CA 1
ATOM 1137 C C . ALA A 1 147 ? 3.174 7.533 -16.014 1.00 96.75 147 ALA A C 1
ATOM 1139 O O . ALA A 1 147 ? 3.460 7.623 -17.207 1.00 96.75 147 ALA A O 1
ATOM 1140 N N . ILE A 1 148 ? 4.094 7.775 -15.074 1.00 96.56 148 ILE A N 1
ATOM 1141 C CA . ILE A 1 148 ? 5.492 8.097 -15.405 1.00 96.56 148 ILE A CA 1
ATOM 1142 C C . ILE A 1 148 ? 6.187 6.905 -16.075 1.00 96.56 148 ILE A C 1
ATOM 1144 O O . ILE A 1 148 ? 6.965 7.091 -17.010 1.00 96.56 148 ILE A O 1
ATOM 1148 N N . VAL A 1 149 ? 5.944 5.682 -15.603 1.00 97.56 149 VAL A N 1
ATOM 1149 C CA . VAL A 1 149 ? 6.501 4.478 -16.234 1.00 97.56 149 VAL A CA 1
ATOM 1150 C C . VAL A 1 149 ? 5.958 4.315 -17.653 1.00 97.56 149 VAL A C 1
ATOM 1152 O O . VAL A 1 149 ? 6.752 4.100 -18.563 1.00 97.56 149 VAL A O 1
ATOM 1155 N N . ASP A 1 150 ? 4.655 4.495 -17.848 1.00 96.81 150 ASP A N 1
ATOM 1156 C CA . ASP A 1 150 ? 3.977 4.400 -19.144 1.00 96.81 150 ASP A CA 1
ATOM 1157 C C . ASP A 1 150 ? 4.593 5.362 -20.175 1.00 96.81 150 ASP A C 1
ATOM 1159 O O . ASP A 1 150 ? 5.115 4.936 -21.202 1.00 96.81 150 ASP A O 1
ATOM 1163 N N . THR A 1 151 ? 4.721 6.647 -19.822 1.00 97.19 151 THR A N 1
ATOM 1164 C CA . THR A 1 151 ? 5.360 7.653 -20.698 1.00 97.19 151 THR A CA 1
ATOM 1165 C C . THR A 1 151 ? 6.818 7.329 -21.051 1.00 97.19 151 THR A C 1
ATOM 1167 O O . THR A 1 151 ? 7.284 7.614 -22.161 1.00 97.19 151 THR A O 1
ATOM 1170 N N . LYS A 1 152 ? 7.573 6.726 -20.123 1.00 96.69 152 LYS A N 1
ATOM 1171 C CA . LYS A 1 152 ? 8.948 6.279 -20.388 1.00 96.69 152 LYS A CA 1
ATOM 1172 C C . LYS A 1 152 ? 8.978 5.067 -21.312 1.00 96.69 152 LYS A C 1
ATOM 1174 O O . LYS A 1 152 ? 9.867 4.996 -22.158 1.00 96.69 152 LYS A O 1
ATOM 1179 N N . VAL A 1 153 ? 8.042 4.134 -21.159 1.00 97.88 153 VAL A N 1
ATOM 1180 C CA . VAL A 1 153 ? 7.904 2.966 -22.039 1.00 97.88 153 VAL A CA 1
ATOM 1181 C C . VAL A 1 153 ? 7.563 3.411 -23.460 1.00 97.88 153 VAL A C 1
ATOM 1183 O O . VAL A 1 153 ? 8.231 2.962 -24.390 1.00 97.88 153 VAL A O 1
ATOM 1186 N N . ASP A 1 154 ? 6.648 4.367 -23.628 1.00 97.12 154 ASP A N 1
ATOM 1187 C CA . ASP A 1 154 ? 6.340 4.966 -24.934 1.00 97.12 154 ASP A CA 1
ATOM 1188 C C . ASP A 1 154 ? 7.577 5.618 -25.562 1.00 97.12 154 ASP A C 1
ATOM 1190 O O . ASP A 1 154 ? 7.934 5.332 -26.704 1.00 97.12 154 ASP A O 1
ATOM 1194 N N . SER A 1 155 ? 8.315 6.413 -24.780 1.00 97.25 155 SER A N 1
ATOM 1195 C CA . SER A 1 155 ? 9.556 7.049 -25.246 1.00 97.25 155 SER A CA 1
ATOM 1196 C C . SER A 1 155 ? 10.615 6.025 -25.684 1.00 97.25 155 SER A C 1
ATOM 1198 O O . SER A 1 155 ? 11.357 6.249 -26.644 1.00 97.25 155 SER A O 1
ATOM 1200 N N . ILE A 1 156 ? 10.716 4.890 -24.984 1.00 97.62 156 ILE A N 1
ATOM 1201 C CA . ILE A 1 156 ? 11.617 3.789 -25.352 1.00 97.62 156 ILE A CA 1
ATOM 1202 C C . ILE A 1 156 ? 11.137 3.102 -26.634 1.00 97.62 156 ILE A C 1
ATOM 1204 O O . ILE A 1 156 ? 11.966 2.784 -27.490 1.00 97.62 156 ILE A O 1
ATOM 1208 N N . SER A 1 157 ? 9.830 2.890 -26.782 1.00 97.44 157 SER A N 1
ATOM 1209 C CA . SER A 1 157 ? 9.223 2.306 -27.979 1.00 97.44 157 SER A CA 1
ATOM 1210 C C . SER A 1 157 ? 9.525 3.155 -29.219 1.00 97.44 157 SER A C 1
ATOM 1212 O O . SER A 1 157 ? 10.091 2.655 -30.195 1.00 97.44 157 SER A O 1
ATOM 1214 N N . ASP A 1 158 ? 9.299 4.467 -29.129 1.00 97.31 158 ASP A N 1
ATOM 1215 C CA . ASP A 1 158 ? 9.599 5.424 -30.196 1.00 97.31 158 ASP A CA 1
ATOM 1216 C C . ASP A 1 158 ? 11.084 5.417 -30.572 1.00 97.31 158 ASP A C 1
ATOM 1218 O O . ASP A 1 158 ? 11.450 5.348 -31.750 1.00 97.31 158 ASP A O 1
ATOM 1222 N N . ASN A 1 159 ? 11.969 5.445 -29.573 1.00 97.25 159 ASN A N 1
ATOM 1223 C CA . ASN A 1 159 ? 13.409 5.361 -29.809 1.00 97.25 159 ASN A CA 1
ATOM 1224 C C . ASN A 1 159 ? 13.806 4.035 -30.474 1.00 97.25 159 ASN A C 1
ATOM 1226 O O . ASN A 1 159 ? 14.671 4.024 -31.351 1.00 97.25 159 ASN A O 1
ATOM 1230 N N . THR A 1 160 ? 13.166 2.930 -30.095 1.00 97.62 160 THR A N 1
ATOM 1231 C CA . THR A 1 160 ? 13.417 1.607 -30.675 1.00 97.62 160 THR A CA 1
ATOM 1232 C C . THR A 1 160 ? 13.017 1.562 -32.149 1.00 97.62 160 THR A C 1
ATOM 1234 O O . THR A 1 160 ? 13.800 1.086 -32.974 1.00 97.62 160 THR A O 1
ATOM 1237 N N . GLU A 1 161 ? 11.861 2.119 -32.520 1.00 97.00 161 GLU A N 1
ATOM 1238 C CA . GLU A 1 161 ? 11.446 2.202 -33.928 1.00 97.00 161 GLU A CA 1
ATOM 1239 C C . GLU A 1 161 ? 12.374 3.111 -34.752 1.00 97.00 161 GLU A C 1
ATOM 1241 O O . GLU A 1 161 ? 12.736 2.768 -35.882 1.00 97.00 161 GLU A O 1
ATOM 1246 N N . ARG A 1 162 ? 12.865 4.218 -34.175 1.00 96.88 162 ARG A N 1
ATOM 1247 C CA . ARG A 1 162 ? 13.879 5.068 -34.830 1.00 96.88 162 ARG A CA 1
ATOM 1248 C C . ARG A 1 162 ? 15.183 4.312 -35.081 1.00 96.88 162 ARG A C 1
ATOM 1250 O O . ARG A 1 162 ? 15.703 4.355 -36.195 1.00 96.88 162 ARG A O 1
ATOM 1257 N N . ILE A 1 163 ? 15.686 3.584 -34.082 1.00 97.56 163 ILE A N 1
ATOM 1258 C CA . ILE A 1 163 ? 16.903 2.770 -34.215 1.00 97.56 163 ILE A CA 1
ATOM 1259 C C . ILE A 1 163 ? 16.710 1.693 -35.282 1.00 97.56 163 ILE A C 1
ATOM 1261 O O . ILE A 1 163 ? 17.572 1.519 -36.139 1.00 97.56 163 ILE A O 1
ATOM 1265 N N . LYS A 1 164 ? 15.572 0.997 -35.280 1.00 97.19 164 LYS A N 1
ATOM 1266 C CA . LYS A 1 164 ? 15.244 -0.024 -36.281 1.00 97.19 164 LYS A CA 1
ATOM 1267 C C . LYS A 1 164 ? 15.246 0.544 -37.701 1.00 97.19 164 LYS A C 1
ATOM 1269 O O . LYS A 1 164 ? 15.818 -0.073 -38.601 1.00 97.19 164 LYS A O 1
ATOM 1274 N N . HIS A 1 165 ? 14.680 1.734 -37.901 1.00 96.31 165 HIS A N 1
ATOM 1275 C CA . HIS A 1 165 ? 14.732 2.426 -39.188 1.00 96.31 165 HIS A CA 1
ATOM 1276 C C . HIS A 1 165 ? 16.171 2.799 -39.592 1.00 96.31 165 HIS A C 1
ATOM 1278 O O . HIS A 1 165 ? 16.576 2.581 -40.736 1.00 96.31 165 HIS A O 1
ATOM 1284 N N . ASP A 1 166 ? 16.973 3.320 -38.663 1.00 96.56 166 ASP A N 1
ATOM 1285 C CA . ASP A 1 166 ? 18.370 3.688 -38.920 1.00 96.56 166 ASP A CA 1
ATOM 1286 C C . ASP A 1 166 ? 19.241 2.477 -39.258 1.00 96.56 166 ASP A C 1
ATOM 1288 O O . ASP A 1 166 ? 20.015 2.518 -40.219 1.00 96.56 166 ASP A O 1
ATOM 1292 N N . VAL A 1 167 ? 19.062 1.376 -38.528 1.00 96.88 167 VAL A N 1
ATOM 1293 C CA . VAL A 1 167 ? 19.704 0.091 -38.814 1.00 96.88 167 VAL A CA 1
ATOM 1294 C C . VAL A 1 167 ? 19.294 -0.402 -40.199 1.00 96.88 167 VAL A C 1
ATOM 1296 O O . VAL A 1 167 ? 20.172 -0.727 -40.992 1.00 96.88 167 VAL A O 1
ATOM 1299 N N . GLY A 1 168 ? 18.003 -0.369 -40.546 1.00 96.50 168 GLY A N 1
ATOM 1300 C CA . GLY A 1 168 ? 17.527 -0.749 -41.880 1.00 96.50 168 GLY A CA 1
ATOM 1301 C C . GLY A 1 168 ? 18.188 0.055 -43.006 1.00 96.50 168 GLY A C 1
ATOM 1302 O O . GLY A 1 168 ? 18.662 -0.519 -43.985 1.00 96.50 168 GLY A O 1
ATOM 1303 N N . ARG A 1 169 ? 18.313 1.381 -42.848 1.00 95.19 169 ARG A N 1
ATOM 1304 C CA . ARG A 1 169 ? 19.022 2.236 -43.821 1.00 95.19 169 ARG A CA 1
ATOM 1305 C C . ARG A 1 169 ? 20.502 1.882 -43.942 1.00 95.19 169 ARG A C 1
ATOM 1307 O O . ARG A 1 169 ? 21.050 1.915 -45.043 1.00 95.19 169 ARG A O 1
ATOM 1314 N N . ASN A 1 170 ? 21.156 1.582 -42.826 1.00 95.94 170 ASN A N 1
ATOM 1315 C CA . ASN A 1 170 ? 22.568 1.222 -42.825 1.00 95.94 170 ASN A CA 1
ATOM 1316 C C . ASN A 1 170 ? 22.807 -0.154 -43.451 1.00 95.94 170 ASN A C 1
ATOM 1318 O O . ASN A 1 170 ? 23.768 -0.284 -44.201 1.00 95.94 170 ASN A O 1
ATOM 1322 N N . VAL A 1 171 ? 21.917 -1.130 -43.239 1.00 97.00 171 VAL A N 1
ATOM 1323 C CA . VAL A 1 171 ? 21.974 -2.441 -43.912 1.00 97.00 171 VAL A CA 1
ATOM 1324 C C . VAL A 1 171 ? 21.951 -2.264 -45.432 1.00 97.00 171 VAL A C 1
ATOM 1326 O O . VAL A 1 171 ? 22.858 -2.738 -46.102 1.00 97.00 171 VAL A O 1
ATOM 1329 N N . VAL A 1 172 ? 21.024 -1.463 -45.973 1.00 96.00 172 VAL A N 1
ATOM 1330 C CA . VAL A 1 172 ? 20.963 -1.192 -47.425 1.00 96.00 172 VAL A CA 1
ATOM 1331 C C . VAL A 1 172 ? 22.250 -0.540 -47.950 1.00 96.00 172 VAL A C 1
ATOM 1333 O O . VAL A 1 172 ? 22.724 -0.866 -49.038 1.00 96.00 172 VAL A O 1
ATOM 1336 N N . LYS A 1 173 ? 22.843 0.391 -47.189 1.00 95.62 173 LYS A N 1
ATOM 1337 C CA . LYS A 1 173 ? 24.128 1.005 -47.562 1.00 95.62 173 LYS A CA 1
ATOM 1338 C C . LYS A 1 173 ? 25.268 -0.014 -47.550 1.00 95.62 173 LYS A C 1
ATOM 1340 O O . LYS A 1 173 ? 26.085 0.005 -48.466 1.00 95.62 173 LYS A O 1
ATOM 1345 N N . VAL A 1 174 ? 25.320 -0.881 -46.538 1.00 96.94 174 VAL A N 1
ATOM 1346 C CA . VAL A 1 174 ? 26.317 -1.955 -46.437 1.00 96.94 174 VAL A CA 1
ATOM 1347 C C . VAL A 1 174 ? 26.163 -2.936 -47.597 1.00 96.94 174 VAL A C 1
ATOM 1349 O O . VAL A 1 174 ? 27.166 -3.269 -48.221 1.00 96.94 174 VAL A O 1
ATOM 1352 N N . ASP A 1 175 ? 24.942 -3.322 -47.964 1.00 96.06 175 ASP A N 1
ATOM 1353 C CA . ASP A 1 175 ? 24.692 -4.201 -49.113 1.00 96.06 175 ASP A CA 1
ATOM 1354 C C . ASP A 1 175 ? 25.192 -3.576 -50.420 1.00 96.06 175 ASP A C 1
ATOM 1356 O O . ASP A 1 175 ? 25.877 -4.229 -51.210 1.00 96.06 175 ASP A O 1
ATOM 1360 N N . LYS A 1 176 ? 24.924 -2.278 -50.627 1.00 96.38 176 LYS A N 1
ATOM 1361 C CA . LYS A 1 176 ? 25.424 -1.545 -51.796 1.00 96.38 176 LYS A CA 1
ATOM 1362 C C . LYS A 1 176 ? 26.955 -1.523 -51.846 1.00 96.38 176 LYS A C 1
ATOM 1364 O O . LYS A 1 176 ? 27.526 -1.831 -52.888 1.00 96.38 176 LYS A O 1
ATOM 1369 N N . VAL A 1 177 ? 27.617 -1.200 -50.734 1.00 97.12 177 VAL A N 1
ATOM 1370 C CA . VAL A 1 177 ? 29.089 -1.178 -50.661 1.00 97.12 177 VAL A CA 1
ATOM 1371 C C . VAL A 1 177 ? 29.667 -2.576 -50.892 1.00 97.12 177 VAL A C 1
ATOM 1373 O O . VAL A 1 177 ? 30.629 -2.731 -51.637 1.00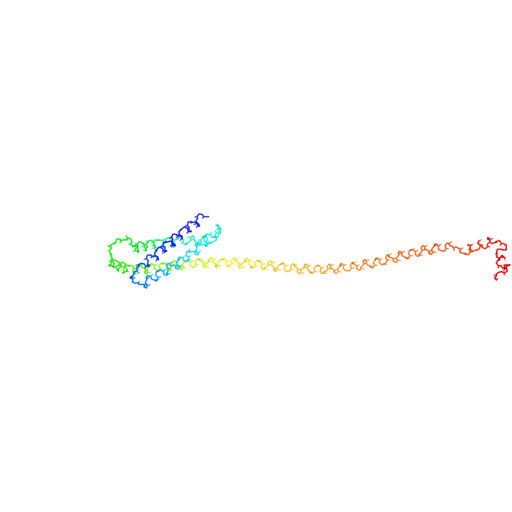 97.12 177 VAL A O 1
ATOM 1376 N N . THR A 1 178 ? 29.049 -3.611 -50.321 1.00 96.62 178 THR A N 1
ATOM 1377 C CA . THR A 1 178 ? 29.422 -5.016 -50.556 1.00 96.62 178 THR A CA 1
ATOM 1378 C C . THR A 1 178 ? 29.369 -5.370 -52.042 1.00 96.62 178 THR A C 1
ATOM 1380 O O . THR A 1 178 ? 30.284 -6.010 -52.569 1.00 96.62 178 THR A O 1
ATOM 1383 N N . HIS A 1 179 ? 28.314 -4.930 -52.736 1.00 96.19 179 HIS A N 1
ATOM 1384 C CA . HIS A 1 179 ? 28.167 -5.145 -54.173 1.00 96.19 179 HIS A CA 1
ATOM 1385 C C . HIS A 1 179 ? 29.243 -4.411 -54.987 1.00 96.19 179 HIS A C 1
ATOM 1387 O O . HIS A 1 179 ? 29.866 -5.017 -55.857 1.00 96.19 179 HIS A O 1
ATOM 1393 N N . GLU A 1 180 ? 29.507 -3.138 -54.680 1.00 96.44 180 GLU A N 1
ATOM 1394 C CA . GLU A 1 180 ? 30.555 -2.342 -55.335 1.00 96.44 180 GLU A CA 1
ATOM 1395 C C . GLU A 1 180 ? 31.951 -2.959 -55.134 1.00 96.44 180 GLU A C 1
ATOM 1397 O O . GLU A 1 180 ? 32.711 -3.086 -56.093 1.00 96.44 180 GLU A O 1
ATOM 1402 N N . ILE A 1 181 ? 32.271 -3.431 -53.922 1.00 96.62 181 ILE A N 1
ATOM 1403 C CA . ILE A 1 181 ? 33.528 -4.145 -53.635 1.00 96.62 181 ILE A CA 1
ATOM 1404 C C . ILE A 1 181 ? 33.640 -5.418 -54.480 1.00 96.62 181 ILE A C 1
ATOM 1406 O O . ILE A 1 181 ? 34.698 -5.678 -55.050 1.00 96.62 181 ILE A O 1
ATOM 1410 N N . SER A 1 182 ? 32.557 -6.188 -54.607 1.00 96.19 182 SER A N 1
ATOM 1411 C CA . SER A 1 182 ? 32.549 -7.424 -55.406 1.00 96.19 182 SER A CA 1
ATOM 1412 C C . SER A 1 182 ? 32.806 -7.148 -56.895 1.00 96.19 182 SER A C 1
ATOM 1414 O O . SER A 1 182 ? 33.547 -7.883 -57.556 1.00 96.19 182 SER A O 1
ATOM 1416 N N . GLN A 1 183 ? 32.232 -6.063 -57.430 1.00 95.50 183 GLN A N 1
ATOM 1417 C CA . GLN A 1 183 ? 32.493 -5.622 -58.804 1.00 95.50 183 GLN A CA 1
ATOM 1418 C C . GLN A 1 183 ? 33.951 -5.187 -58.991 1.00 95.50 183 GLN A C 1
ATOM 1420 O O . GLN A 1 183 ? 34.598 -5.619 -59.944 1.00 95.50 183 GLN A O 1
ATOM 1425 N N . LEU A 1 184 ? 34.490 -4.385 -58.065 1.00 95.56 184 LEU A N 1
ATOM 1426 C CA . LEU A 1 184 ? 35.886 -3.941 -58.102 1.00 95.56 184 LEU A CA 1
ATOM 1427 C C . LEU A 1 184 ? 36.866 -5.116 -58.033 1.00 95.56 184 LEU A C 1
ATOM 1429 O O . LEU A 1 184 ? 37.838 -5.138 -58.781 1.00 95.56 184 LEU A O 1
ATOM 1433 N N . GLN A 1 185 ? 36.598 -6.114 -57.187 1.00 94.44 185 GLN A N 1
ATOM 1434 C CA . GLN A 1 185 ? 37.408 -7.333 -57.107 1.00 94.44 185 GLN A CA 1
ATOM 1435 C C . GLN A 1 185 ? 37.416 -8.100 -58.432 1.00 94.44 185 GLN A C 1
ATOM 1437 O O . GLN A 1 185 ? 38.474 -8.532 -58.882 1.00 94.44 185 GLN A O 1
ATOM 1442 N N . SER A 1 186 ? 36.255 -8.222 -59.079 1.00 95.00 186 SER A N 1
ATOM 1443 C CA . SER A 1 186 ? 36.138 -8.900 -60.375 1.00 95.00 186 SER A CA 1
ATOM 1444 C C . SER A 1 186 ? 36.896 -8.156 -61.478 1.00 95.00 186 SER A C 1
ATOM 1446 O O . SER A 1 186 ? 37.592 -8.780 -62.276 1.00 95.00 186 SER A O 1
ATOM 1448 N N . GLN A 1 187 ? 36.799 -6.822 -61.506 1.00 94.31 187 GLN A N 1
ATOM 1449 C CA . GLN A 1 187 ? 37.528 -5.998 -62.471 1.00 94.31 187 GLN A CA 1
ATOM 1450 C C . GLN A 1 187 ? 39.041 -6.081 -62.246 1.00 94.31 187 GLN A C 1
ATOM 1452 O O . GLN A 1 187 ? 39.782 -6.288 -63.197 1.00 94.31 187 GLN A O 1
ATOM 1457 N N . MET A 1 188 ? 39.491 -6.001 -60.993 1.00 93.94 188 MET A N 1
ATOM 1458 C CA . MET A 1 188 ? 40.907 -6.111 -60.645 1.00 93.94 188 MET A CA 1
ATOM 1459 C C . MET A 1 188 ? 41.495 -7.470 -61.041 1.00 93.94 188 MET A C 1
ATOM 1461 O O . MET A 1 188 ? 42.615 -7.515 -61.539 1.00 93.94 188 MET A O 1
ATOM 1465 N N . GLN A 1 189 ? 40.749 -8.566 -60.859 1.00 93.62 189 GLN A N 1
ATOM 1466 C CA . GLN A 1 189 ? 41.193 -9.887 -61.309 1.00 93.62 189 GLN A CA 1
ATOM 1467 C C . GLN A 1 189 ? 41.350 -9.925 -62.831 1.00 93.62 189 GLN A C 1
ATOM 1469 O O . GLN A 1 189 ? 42.363 -10.400 -63.333 1.00 93.62 189 GLN A O 1
ATOM 1474 N N . LYS A 1 190 ? 40.380 -9.371 -63.564 1.00 94.19 190 LYS A N 1
ATOM 1475 C CA . LYS A 1 190 ? 40.453 -9.289 -65.023 1.00 94.19 190 LYS A CA 1
ATOM 1476 C C . LYS A 1 190 ? 41.637 -8.442 -65.494 1.00 94.19 190 LYS A C 1
ATOM 1478 O O . LYS A 1 190 ? 42.348 -8.862 -66.396 1.00 94.19 190 LYS A O 1
ATOM 1483 N N . ASP A 1 191 ? 41.871 -7.290 -64.870 1.00 93.88 191 ASP A N 1
ATOM 1484 C CA . ASP A 1 191 ? 42.994 -6.411 -65.212 1.00 93.88 191 ASP A CA 1
ATOM 1485 C C . ASP A 1 191 ? 44.343 -7.113 -64.969 1.00 93.88 191 ASP A C 1
ATOM 1487 O O . ASP A 1 191 ? 45.264 -6.985 -65.776 1.00 93.88 191 ASP A O 1
ATOM 1491 N N . GLN A 1 192 ? 44.454 -7.899 -63.890 1.00 93.44 192 GLN A N 1
ATOM 1492 C CA . GLN A 1 192 ? 45.630 -8.732 -63.614 1.00 93.44 192 GLN A CA 1
ATOM 1493 C C . GLN A 1 192 ? 45.814 -9.841 -64.654 1.00 93.44 192 GLN A C 1
ATOM 1495 O O . GLN A 1 192 ? 46.935 -10.065 -65.118 1.00 93.44 192 GLN A O 1
ATOM 1500 N N . ASP A 1 193 ? 44.731 -10.522 -65.032 1.00 94.56 193 ASP A N 1
ATOM 1501 C CA . ASP A 1 193 ? 44.754 -11.576 -66.046 1.00 94.56 193 ASP A CA 1
ATOM 1502 C C . ASP A 1 193 ? 45.148 -11.004 -67.422 1.00 94.56 193 ASP A C 1
ATOM 1504 O O . ASP A 1 193 ? 45.988 -11.583 -68.118 1.00 94.56 193 ASP A O 1
ATOM 1508 N N . ASP A 1 194 ? 44.616 -9.834 -67.789 1.00 94.94 194 ASP A N 1
ATOM 1509 C CA . ASP A 1 194 ? 44.944 -9.114 -69.024 1.00 94.94 194 ASP A CA 1
ATOM 1510 C C . ASP A 1 194 ? 46.413 -8.647 -69.023 1.00 94.94 194 ASP A C 1
ATOM 1512 O O . ASP A 1 194 ? 47.120 -8.797 -70.026 1.00 94.94 194 ASP A O 1
ATOM 1516 N N . GLU A 1 195 ? 46.925 -8.142 -67.894 1.00 95.38 195 GLU A N 1
ATOM 1517 C CA . GLU A 1 195 ? 48.343 -7.792 -67.752 1.00 95.38 195 GLU A CA 1
ATOM 1518 C C . GLU A 1 195 ? 49.241 -9.030 -67.907 1.00 95.38 195 GLU A C 1
ATOM 1520 O O . GLU A 1 195 ? 50.250 -8.995 -68.624 1.00 95.38 195 GLU A O 1
ATOM 1525 N N . MET A 1 196 ? 48.871 -10.147 -67.274 1.00 94.06 196 MET A N 1
ATOM 1526 C CA . MET A 1 196 ? 49.591 -11.412 -67.393 1.00 94.06 196 MET A CA 1
ATOM 1527 C C . MET A 1 196 ? 49.587 -11.921 -68.840 1.00 94.06 196 MET A C 1
ATOM 1529 O O . MET A 1 196 ? 50.642 -12.307 -69.352 1.00 94.06 196 MET A O 1
ATOM 1533 N N . LEU A 1 197 ? 48.443 -11.862 -69.526 1.00 93.75 197 LEU A N 1
ATOM 1534 C CA . LEU A 1 197 ? 48.316 -12.223 -70.937 1.00 93.75 197 LEU A CA 1
ATOM 1535 C C . LEU A 1 197 ? 49.237 -11.367 -71.815 1.00 93.75 197 LEU A C 1
ATOM 1537 O O . LEU A 1 197 ? 49.976 -11.906 -72.641 1.00 93.75 197 LEU A O 1
ATOM 1541 N N . MET A 1 198 ? 49.253 -10.049 -71.606 1.00 92.00 198 MET A N 1
ATOM 1542 C CA . MET A 1 198 ? 50.114 -9.134 -72.359 1.00 92.00 198 MET A CA 1
ATOM 1543 C C . MET A 1 198 ? 51.602 -9.427 -72.141 1.00 92.00 198 MET A C 1
ATOM 1545 O O . MET A 1 198 ? 52.376 -9.416 -73.102 1.00 92.00 198 MET A O 1
ATOM 1549 N N . ARG A 1 199 ? 52.012 -9.767 -70.910 1.00 93.31 199 ARG A N 1
ATOM 1550 C CA . ARG A 1 199 ? 53.388 -10.208 -70.618 1.00 93.31 199 ARG A CA 1
ATOM 1551 C C . ARG A 1 199 ? 53.749 -11.492 -71.370 1.00 93.31 199 ARG A C 1
ATOM 1553 O O . ARG A 1 199 ? 54.840 -11.573 -71.935 1.00 93.31 199 ARG A O 1
ATOM 1560 N N . VAL A 1 200 ? 52.843 -12.472 -71.423 1.00 91.75 200 VAL A N 1
ATOM 1561 C CA . VAL A 1 200 ? 53.050 -13.726 -72.173 1.00 91.75 200 VAL A CA 1
ATOM 1562 C C . VAL A 1 200 ? 53.152 -13.464 -73.679 1.00 91.75 200 VAL A C 1
ATOM 1564 O O . VAL A 1 200 ? 54.057 -13.993 -74.323 1.00 91.75 200 VAL A O 1
ATOM 1567 N N . ILE A 1 201 ? 52.283 -12.620 -74.246 1.00 88.75 201 ILE A N 1
ATOM 1568 C CA . ILE A 1 201 ? 52.329 -12.248 -75.672 1.00 88.75 201 ILE A CA 1
ATOM 1569 C C . ILE A 1 201 ? 53.652 -11.556 -76.012 1.00 88.75 201 ILE A C 1
ATOM 1571 O O . ILE A 1 201 ? 54.283 -11.897 -77.015 1.00 88.75 201 ILE A O 1
ATOM 1575 N N . ALA A 1 202 ? 54.101 -10.612 -75.180 1.00 88.75 202 ALA A N 1
ATOM 1576 C CA . ALA A 1 202 ? 55.377 -9.929 -75.374 1.00 88.75 202 ALA A CA 1
ATOM 1577 C C . ALA A 1 202 ? 56.557 -10.917 -75.354 1.00 88.75 202 ALA A C 1
ATOM 1579 O O . ALA A 1 202 ? 57.432 -10.850 -76.218 1.00 88.75 202 ALA A O 1
ATOM 1580 N N . TRP A 1 203 ? 56.541 -11.878 -74.422 1.00 87.81 203 TRP A N 1
ATOM 1581 C CA . TRP A 1 203 ? 57.536 -12.948 -74.350 1.00 87.81 203 TRP A CA 1
ATOM 1582 C C . TRP A 1 203 ? 57.536 -13.836 -75.606 1.00 87.81 203 TRP A C 1
ATOM 1584 O O . TRP A 1 203 ? 58.595 -14.055 -76.195 1.00 87.81 203 TRP A O 1
ATOM 1594 N N . LEU A 1 204 ? 56.362 -14.285 -76.071 1.00 82.06 204 LEU A N 1
ATOM 1595 C CA . LEU A 1 204 ? 56.230 -15.099 -77.287 1.00 82.06 204 LEU A CA 1
ATOM 1596 C C . LEU A 1 204 ? 56.656 -14.345 -78.554 1.00 82.06 204 LEU A C 1
ATOM 1598 O O . LEU A 1 204 ? 57.266 -14.939 -79.437 1.00 82.06 204 LEU A O 1
ATOM 1602 N N . THR A 1 205 ? 56.367 -13.045 -78.654 1.00 80.00 205 THR A N 1
ATOM 1603 C CA . THR A 1 205 ? 56.705 -12.228 -79.836 1.00 80.00 205 THR A CA 1
ATOM 1604 C C . THR A 1 205 ? 58.219 -12.053 -79.999 1.00 80.00 205 THR A C 1
ATOM 1606 O O . THR A 1 205 ? 58.721 -11.984 -81.120 1.00 80.00 205 THR A O 1
ATOM 1609 N N . GLY A 1 206 ? 58.967 -12.037 -78.889 1.00 70.75 206 GLY A N 1
ATOM 1610 C CA . GLY A 1 206 ? 60.434 -12.034 -78.902 1.00 70.75 206 GLY A CA 1
ATOM 1611 C C . GLY A 1 206 ? 61.051 -13.332 -79.437 1.00 70.75 206 GLY A C 1
ATOM 1612 O O . GLY A 1 206 ? 62.205 -13.337 -79.871 1.00 70.75 206 GLY A O 1
ATOM 1613 N N . LEU A 1 207 ? 60.286 -14.427 -79.471 1.00 67.25 207 LEU A N 1
ATOM 1614 C CA . LEU A 1 207 ? 60.687 -15.654 -80.143 1.00 67.25 207 LEU A CA 1
ATOM 1615 C C . LEU A 1 207 ? 60.463 -15.458 -81.642 1.00 67.25 207 LEU A C 1
ATOM 1617 O O . LEU A 1 207 ? 59.409 -15.782 -82.189 1.00 67.25 207 LEU A O 1
ATOM 1621 N N . ASN A 1 208 ? 61.474 -14.941 -82.343 1.00 69.19 208 ASN A N 1
ATOM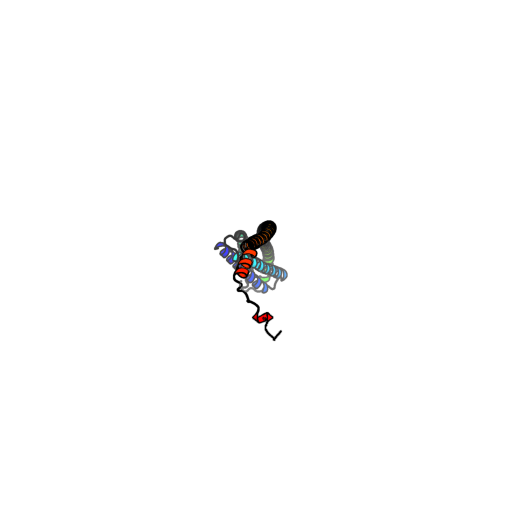 1622 C CA . ASN A 1 208 ? 61.483 -15.000 -83.799 1.00 69.19 208 ASN A CA 1
ATOM 1623 C C . ASN A 1 208 ? 61.686 -16.461 -84.214 1.00 69.19 208 ASN A C 1
ATOM 1625 O O . ASN A 1 208 ? 62.799 -16.895 -84.516 1.00 69.19 208 ASN A O 1
ATOM 1629 N N . PHE A 1 209 ? 60.590 -17.222 -84.201 1.00 67.94 209 PHE A N 1
ATOM 1630 C CA . PHE A 1 209 ? 60.556 -18.634 -84.561 1.00 67.94 209 PHE A CA 1
ATOM 1631 C C . PHE A 1 209 ? 61.204 -18.868 -85.913 1.00 67.94 209 PHE A C 1
ATOM 1633 O O . PHE A 1 209 ? 61.887 -19.864 -86.084 1.00 67.94 209 PHE A O 1
ATOM 1640 N N . LYS A 1 210 ? 61.064 -17.926 -86.848 1.00 70.88 210 LYS A N 1
ATOM 1641 C CA . LYS A 1 210 ? 61.673 -18.017 -88.170 1.00 70.88 210 LYS A CA 1
ATOM 1642 C C . LYS A 1 210 ? 63.198 -17.957 -88.093 1.00 70.88 210 LYS A C 1
ATOM 1644 O O . LYS A 1 210 ? 63.857 -18.764 -88.738 1.00 70.88 210 LYS A O 1
ATOM 1649 N N . SER A 1 211 ? 63.749 -17.058 -87.279 1.00 71.25 211 SER A N 1
ATOM 1650 C CA . SER A 1 211 ? 65.196 -16.962 -87.048 1.00 71.25 211 SER A CA 1
ATOM 1651 C C . SER A 1 211 ? 65.734 -18.150 -86.257 1.00 71.25 211 SER A C 1
ATOM 1653 O O . SER A 1 211 ? 66.729 -18.730 -86.669 1.00 71.25 211 SER A O 1
ATOM 1655 N N . VAL A 1 212 ? 65.057 -18.571 -85.184 1.00 70.25 212 VAL A N 1
ATOM 1656 C CA . VAL A 1 212 ? 65.459 -19.756 -84.402 1.00 70.25 212 VAL A CA 1
ATOM 1657 C C . VAL A 1 212 ? 65.366 -21.025 -85.254 1.00 70.25 212 VAL A C 1
ATOM 1659 O O . VAL A 1 212 ? 66.253 -21.870 -85.211 1.00 70.25 212 VAL A O 1
ATOM 1662 N N . GLN A 1 213 ? 64.324 -21.161 -86.075 1.00 72.31 213 GLN A N 1
ATOM 1663 C CA . GLN A 1 213 ? 64.167 -22.281 -86.998 1.00 72.31 213 GLN A CA 1
ATOM 1664 C C . GLN A 1 213 ? 65.229 -22.241 -88.098 1.00 72.31 213 GLN A C 1
ATOM 1666 O O . GLN A 1 213 ? 65.788 -23.286 -88.413 1.00 72.31 213 GLN A O 1
ATOM 1671 N N . ALA A 1 214 ? 65.541 -21.065 -88.651 1.00 74.81 214 ALA A N 1
ATOM 1672 C CA . ALA A 1 214 ? 66.609 -20.895 -89.634 1.00 74.81 214 ALA A CA 1
ATOM 1673 C C . ALA A 1 214 ? 67.988 -21.218 -89.041 1.00 74.81 214 ALA A C 1
ATOM 1675 O O . ALA A 1 214 ? 68.771 -21.906 -89.685 1.00 74.81 214 ALA A O 1
ATOM 1676 N N . GLU A 1 215 ? 68.261 -20.801 -87.804 1.00 75.62 215 GLU A N 1
ATOM 1677 C CA . GLU A 1 215 ? 69.486 -21.138 -87.075 1.00 75.62 215 GLU A CA 1
ATOM 1678 C C . GLU A 1 215 ? 69.568 -22.641 -86.765 1.00 75.62 215 GLU A C 1
ATOM 1680 O O . GLU A 1 215 ? 70.605 -23.272 -86.950 1.00 75.62 215 GLU A O 1
ATOM 1685 N N . LYS A 1 216 ? 68.461 -23.272 -86.362 1.00 72.12 216 LYS A N 1
ATOM 1686 C CA . LYS A 1 216 ? 68.415 -24.730 -86.164 1.00 72.12 216 LYS A CA 1
ATOM 1687 C C . LYS A 1 216 ? 68.514 -25.510 -87.475 1.00 72.12 216 LYS A C 1
ATOM 1689 O O . LYS A 1 216 ? 69.063 -26.609 -87.478 1.00 72.12 216 LYS A O 1
ATOM 1694 N N . LEU A 1 217 ? 68.007 -24.966 -88.582 1.00 72.81 217 LEU A N 1
ATOM 1695 C CA . LEU A 1 217 ? 68.170 -25.522 -89.928 1.00 72.81 217 LEU A CA 1
ATOM 1696 C C . LEU A 1 217 ? 69.608 -25.367 -90.434 1.00 72.81 217 LEU A C 1
ATOM 1698 O O . LEU A 1 217 ? 70.105 -26.296 -91.059 1.00 72.81 217 LEU A O 1
ATOM 1702 N N . SER A 1 218 ? 70.289 -24.255 -90.143 1.00 72.00 218 SER A N 1
ATOM 1703 C CA . SER A 1 218 ? 71.688 -24.037 -90.538 1.00 72.00 218 SER A CA 1
ATOM 1704 C C . SER A 1 218 ? 72.681 -24.848 -89.703 1.00 72.00 218 SER A C 1
ATOM 1706 O O . SER A 1 218 ? 73.751 -25.193 -90.192 1.00 72.00 218 SER A O 1
ATOM 1708 N N . GLN A 1 219 ? 72.305 -25.215 -88.474 1.00 71.06 219 GLN A N 1
ATOM 1709 C CA . GLN A 1 219 ? 73.022 -26.184 -87.638 1.00 71.06 219 GLN A CA 1
ATOM 1710 C C . GLN A 1 219 ? 72.803 -27.645 -88.077 1.00 71.06 219 GLN A C 1
ATOM 1712 O O . GLN A 1 219 ? 73.397 -28.547 -87.485 1.00 71.06 219 GLN A O 1
ATOM 1717 N N . ARG A 1 220 ? 71.968 -27.920 -89.096 1.00 69.00 220 ARG A N 1
ATOM 1718 C CA . ARG A 1 220 ? 71.860 -29.276 -89.647 1.00 69.00 220 ARG A CA 1
ATOM 1719 C C . ARG A 1 220 ? 73.104 -29.602 -90.457 1.00 69.00 220 ARG A C 1
ATOM 1721 O O . ARG A 1 220 ? 73.440 -28.921 -91.420 1.00 69.00 220 ARG A O 1
ATOM 1728 N N . VAL A 1 221 ? 73.742 -30.701 -90.092 1.00 66.31 221 VAL A N 1
ATOM 1729 C CA . VAL A 1 221 ? 74.830 -31.288 -90.869 1.00 66.31 221 VAL A CA 1
ATOM 1730 C C . VAL A 1 221 ? 74.207 -32.096 -92.014 1.00 66.31 221 VAL A C 1
ATOM 1732 O O . VAL A 1 221 ? 73.151 -32.716 -91.837 1.00 66.31 221 VAL A O 1
ATOM 1735 N N . GLY A 1 222 ? 74.824 -32.085 -93.199 1.00 68.06 222 GLY A N 1
ATOM 1736 C CA . GLY A 1 222 ? 74.451 -33.022 -94.262 1.00 68.06 222 GLY A CA 1
ATOM 1737 C C . GLY A 1 222 ? 74.428 -34.450 -93.709 1.00 68.06 222 GLY A C 1
ATOM 1738 O O . GLY A 1 222 ? 75.290 -34.804 -92.913 1.00 68.06 222 GLY A O 1
ATOM 1739 N N . ASP A 1 223 ? 73.407 -35.224 -94.083 1.00 66.62 223 ASP A N 1
ATOM 1740 C CA . ASP A 1 223 ? 73.179 -36.630 -93.691 1.00 66.62 223 ASP A CA 1
ATOM 1741 C C . ASP A 1 223 ? 72.503 -36.865 -92.330 1.00 66.62 223 ASP A C 1
ATOM 1743 O O . ASP A 1 223 ? 72.233 -38.010 -91.951 1.00 66.62 223 ASP A O 1
ATOM 1747 N N . THR A 1 224 ? 72.101 -35.796 -91.634 1.00 64.38 224 THR A N 1
ATOM 1748 C CA . THR A 1 224 ? 71.256 -35.902 -90.432 1.00 64.38 224 THR A CA 1
ATOM 1749 C C . THR A 1 224 ? 69.856 -36.407 -90.819 1.00 64.38 224 THR A C 1
ATOM 1751 O O . THR A 1 224 ? 68.997 -35.636 -91.244 1.00 64.38 224 THR A O 1
ATOM 1754 N N . GLY A 1 225 ? 69.645 -37.720 -90.713 1.00 61.62 225 GLY A N 1
ATOM 1755 C CA . GLY A 1 225 ? 68.422 -38.416 -91.136 1.00 61.62 225 GLY A CA 1
ATOM 1756 C C . GLY A 1 225 ? 68.660 -39.584 -92.098 1.00 61.62 225 GLY A C 1
ATOM 1757 O O . GLY A 1 225 ? 67.746 -40.382 -92.287 1.00 61.62 225 GLY A O 1
ATOM 1758 N N . ARG A 1 226 ? 69.881 -39.755 -92.639 1.00 64.50 226 ARG A N 1
ATOM 1759 C CA . ARG A 1 226 ? 70.223 -40.952 -93.433 1.00 64.50 226 ARG A CA 1
ATOM 1760 C C . ARG A 1 226 ? 70.061 -42.236 -92.636 1.00 64.50 226 ARG A C 1
ATOM 1762 O O . ARG A 1 226 ? 69.513 -43.182 -93.162 1.00 64.50 226 ARG A O 1
ATOM 1769 N N . TRP A 1 227 ? 70.406 -42.241 -91.347 1.00 64.62 227 TRP A N 1
ATOM 1770 C CA . TRP A 1 227 ? 70.202 -43.413 -90.483 1.00 64.62 227 TRP A CA 1
ATOM 1771 C C . TRP A 1 227 ? 68.728 -43.854 -90.371 1.00 64.62 227 TRP A C 1
ATOM 1773 O O . TRP A 1 227 ? 68.475 -45.029 -90.143 1.00 64.62 227 TRP A O 1
ATOM 1783 N N . PHE A 1 228 ? 67.765 -42.935 -90.531 1.00 68.19 228 PHE A N 1
ATOM 1784 C CA . PHE A 1 228 ? 66.330 -43.245 -90.550 1.00 68.19 228 PHE A CA 1
ATOM 1785 C C . PHE A 1 228 ? 65.862 -43.687 -91.946 1.00 68.19 228 PHE A C 1
ATOM 1787 O O . PHE A 1 228 ? 65.016 -44.562 -92.050 1.00 68.19 228 PHE A O 1
ATOM 1794 N N . LEU A 1 229 ? 66.425 -43.107 -93.012 1.00 68.69 229 LEU A N 1
ATOM 1795 C CA . LEU A 1 229 ? 66.058 -43.394 -94.407 1.00 68.69 229 LEU A CA 1
ATOM 1796 C C . LEU A 1 229 ? 66.787 -44.609 -95.018 1.00 68.69 229 LEU A C 1
ATOM 1798 O O . LEU A 1 229 ? 66.319 -45.159 -96.006 1.00 68.69 229 LEU A O 1
ATOM 1802 N N . GLU A 1 230 ? 67.929 -45.008 -94.457 1.00 68.69 230 GLU A N 1
ATOM 1803 C CA . GLU A 1 230 ? 68.767 -46.144 -94.884 1.00 68.69 230 GLU A CA 1
ATOM 1804 C C . GLU A 1 230 ? 68.705 -47.316 -93.881 1.00 68.69 230 GLU A C 1
ATOM 1806 O O . GLU A 1 230 ? 69.375 -48.332 -94.056 1.00 68.69 230 GLU A O 1
ATOM 1811 N N . SER A 1 231 ? 67.906 -47.190 -92.815 1.00 65.06 231 SER A N 1
ATOM 1812 C CA . SER A 1 231 ? 67.622 -48.276 -91.874 1.00 65.06 231 SER A CA 1
ATOM 1813 C C . SER A 1 231 ? 66.693 -49.293 -92.541 1.00 65.06 231 SER A C 1
ATOM 1815 O O . SER A 1 231 ? 65.566 -48.954 -92.881 1.00 65.06 231 SER A O 1
ATOM 1817 N N . GLU A 1 232 ? 67.104 -50.558 -92.648 1.00 66.31 232 GLU A N 1
ATOM 1818 C CA . GLU A 1 232 ? 66.256 -51.644 -93.177 1.00 66.31 232 GLU A CA 1
ATOM 1819 C C . GLU A 1 232 ? 65.026 -51.982 -92.303 1.00 66.31 232 GLU A C 1
ATOM 1821 O O . GLU A 1 232 ? 64.289 -52.912 -92.625 1.00 66.31 232 GLU A O 1
ATOM 1826 N N . GLN A 1 233 ? 64.798 -51.283 -91.182 1.00 64.38 233 GLN A N 1
ATOM 1827 C CA . GLN A 1 233 ? 63.791 -51.677 -90.191 1.00 64.38 233 GLN A CA 1
ATOM 1828 C C . GLN A 1 233 ? 62.474 -50.899 -90.144 1.00 64.38 233 GLN A C 1
ATOM 1830 O O . GLN A 1 233 ? 61.646 -51.289 -89.326 1.00 64.38 233 GLN A O 1
ATOM 1835 N N . PHE A 1 234 ? 62.196 -49.925 -91.016 1.00 54.25 234 PHE A N 1
ATOM 1836 C CA . PHE A 1 234 ? 60.824 -49.409 -91.189 1.00 54.25 234 PHE A CA 1
ATOM 1837 C C . PHE A 1 234 ? 60.550 -48.925 -92.611 1.00 54.25 234 PHE A C 1
ATOM 1839 O O . PHE A 1 234 ? 61.336 -48.090 -93.105 1.00 54.25 234 PHE A O 1
#

Foldseek 3Di:
DVLLVVLLVLLVLLLVLLVLLLVLLVVQPPDVPLSVVSNVLSVVLSVLSVVLNVCSVPDDPPQPLSVLSSVLVVLSVVSNVLSVVSCVLSPPPPDDDPDVVSVVSVVVVVVSSVVSSVSSVVSSVSSVVSVVVSVVVVVVVVVVVVVVVVVVVVVVVVVVVVVVVVVVVVVVVVVVVVVVVVVVVVVVVVVVVVVVVVVVVVVVVVPPVVVVVVVVVVPDDPPPCVCVVVPPPD